Protein AF-A0A950G3I1-F1 (afdb_monomer_lite)

Foldseek 3Di:
DVCCLPQVQPAQAAEDEDDQALVSVVVVLVVVVVSCVVNVNDDQHAYEYECQHPRCLVRLLVNLQDPRYAEYEYPQVSNQVNVVCPRPPQCCALDVCHCCNVVVSVVSLLSNLVSNVVNVHAYEYEEHPDDPDLPSLLVVLLCSCPVSPGQHYDDPDPSSVVSNLVSNADDPVLLVVLVVVVVVCVVVVQQWDDDPNDIDGPVVNVVSVVNNVRNVVSVNDDPPVCCVPPVDD

Structure (mmCIF, N/CA/C/O backbone):
data_AF-A0A950G3I1-F1
#
_entry.id   AF-A0A950G3I1-F1
#
loop_
_atom_site.group_PDB
_atom_site.id
_atom_site.type_symbol
_atom_site.label_atom_id
_atom_site.label_alt_id
_atom_site.label_comp_id
_atom_site.label_asym_id
_atom_site.label_entity_id
_atom_site.label_seq_id
_atom_site.pdbx_PDB_ins_code
_atom_site.Cartn_x
_atom_site.Cartn_y
_atom_site.Cartn_z
_atom_site.occupancy
_atom_site.B_iso_or_equiv
_atom_site.auth_seq_id
_atom_site.auth_comp_id
_atom_site.auth_asym_id
_atom_site.auth_atom_id
_atom_site.pdbx_PDB_model_num
ATOM 1 N N . ASP A 1 1 ? -19.527 3.446 16.378 1.00 94.50 1 ASP A N 1
ATOM 2 C CA . ASP A 1 1 ? -20.889 3.019 16.737 1.00 94.50 1 ASP A CA 1
ATOM 3 C C . ASP A 1 1 ? -21.921 3.311 15.657 1.00 94.50 1 ASP A C 1
ATOM 5 O O . ASP A 1 1 ? -22.312 2.370 14.992 1.00 94.50 1 ASP A O 1
ATOM 9 N N . ALA A 1 2 ? -22.292 4.568 15.381 1.00 96.00 2 ALA A N 1
ATOM 10 C CA . ALA A 1 2 ? -23.336 4.875 14.386 1.00 96.00 2 ALA A CA 1
ATOM 11 C C . ALA A 1 2 ? -23.117 4.252 12.986 1.00 96.00 2 ALA A C 1
ATOM 13 O O . ALA A 1 2 ? -24.075 3.788 12.372 1.00 96.00 2 ALA A O 1
ATOM 14 N N . LEU A 1 3 ? -21.871 4.218 12.492 1.00 95.19 3 LEU A N 1
ATOM 15 C CA . LEU A 1 3 ? -21.529 3.559 11.222 1.00 95.19 3 LEU A CA 1
ATOM 16 C C . LEU A 1 3 ? -21.768 2.044 11.281 1.00 95.19 3 LEU A C 1
ATOM 18 O O . LEU A 1 3 ? -22.442 1.496 10.417 1.00 95.19 3 LEU A O 1
ATOM 22 N N . VAL A 1 4 ? -21.277 1.395 12.339 1.00 95.88 4 VAL A N 1
ATOM 23 C CA . VAL A 1 4 ? -21.427 -0.048 12.571 1.00 95.88 4 VAL A CA 1
ATOM 24 C C . VAL A 1 4 ? -22.905 -0.422 12.701 1.00 95.88 4 VAL A C 1
ATOM 26 O O . VAL A 1 4 ? -23.362 -1.324 12.013 1.00 95.88 4 VAL A O 1
ATOM 29 N N . ALA A 1 5 ? -23.677 0.338 13.481 1.00 95.88 5 ALA A N 1
ATOM 30 C CA . ALA A 1 5 ? -25.109 0.111 13.677 1.00 95.88 5 ALA A CA 1
ATOM 31 C C . ALA A 1 5 ? -25.919 0.145 12.370 1.00 95.88 5 ALA A C 1
ATOM 33 O O . ALA A 1 5 ? -26.899 -0.576 12.220 1.00 95.88 5 ALA A O 1
ATOM 34 N N . ARG A 1 6 ? -25.544 1.024 11.431 1.00 95.44 6 ARG A N 1
ATOM 35 C CA . ARG A 1 6 ? -26.306 1.252 10.193 1.00 95.44 6 ARG A CA 1
ATOM 36 C C . ARG A 1 6 ? -25.827 0.418 9.014 1.00 95.44 6 ARG A C 1
ATOM 38 O O . ARG A 1 6 ? -26.628 0.116 8.135 1.00 95.44 6 ARG A O 1
ATOM 45 N N . ALA A 1 7 ? -24.532 0.129 8.950 1.00 95.12 7 ALA A N 1
ATOM 46 C CA . ALA A 1 7 ? -23.903 -0.412 7.751 1.00 95.12 7 ALA A CA 1
ATOM 47 C C . ALA A 1 7 ? -22.926 -1.558 8.025 1.00 95.12 7 ALA A C 1
ATOM 49 O O . ALA A 1 7 ? -22.375 -2.082 7.063 1.00 95.12 7 ALA A O 1
ATOM 50 N N . GLY A 1 8 ? -22.713 -1.960 9.282 1.00 93.06 8 GLY A N 1
ATOM 51 C CA . GLY A 1 8 ? -21.652 -2.896 9.649 1.00 93.06 8 GLY A CA 1
ATOM 52 C C . GLY A 1 8 ? -21.659 -4.189 8.832 1.00 93.06 8 GLY A C 1
ATOM 53 O O . GLY A 1 8 ? -20.618 -4.536 8.301 1.00 93.06 8 GLY A O 1
ATOM 54 N N . GLU A 1 9 ? -22.827 -4.802 8.595 1.00 93.38 9 GLU A N 1
ATOM 55 C CA . GLU A 1 9 ? -23.000 -6.012 7.754 1.00 93.38 9 GLU A CA 1
ATOM 56 C C . GLU A 1 9 ? -22.531 -5.884 6.295 1.00 93.38 9 GLU A C 1
ATOM 58 O O . GLU A 1 9 ? -22.367 -6.884 5.605 1.00 93.38 9 GLU A O 1
ATOM 63 N N . ARG A 1 10 ? -22.363 -4.661 5.783 1.00 94.25 10 ARG A N 1
ATOM 64 C CA . ARG A 1 10 ? -22.007 -4.396 4.378 1.00 94.25 10 ARG A CA 1
ATOM 65 C C . ARG A 1 10 ? -20.725 -3.584 4.229 1.00 94.25 10 ARG A C 1
ATOM 67 O O . ARG A 1 10 ? -20.360 -3.229 3.109 1.00 94.25 10 ARG A O 1
ATOM 74 N N . MET A 1 11 ? -20.076 -3.210 5.330 1.00 94.88 11 MET A N 1
ATOM 75 C CA . MET A 1 11 ? -18.866 -2.401 5.263 1.00 94.88 11 MET A CA 1
ATOM 76 C C . MET A 1 11 ? -17.691 -3.268 4.823 1.00 94.88 11 MET A C 1
ATOM 78 O O . MET A 1 11 ? -17.343 -4.232 5.489 1.00 94.88 11 MET A O 1
ATOM 82 N N . ALA A 1 12 ? -17.039 -2.875 3.728 1.00 95.62 12 ALA A N 1
ATOM 83 C CA . ALA A 1 12 ? -15.816 -3.537 3.279 1.00 95.62 12 ALA A CA 1
ATOM 84 C C . ALA A 1 12 ? -14.659 -3.342 4.275 1.00 95.62 12 ALA A C 1
ATOM 86 O O . ALA A 1 12 ? -13.864 -4.245 4.484 1.00 95.62 12 ALA A O 1
ATOM 87 N N . TYR A 1 13 ? -14.560 -2.154 4.876 1.00 97.12 13 TYR A N 1
ATOM 88 C CA . TYR A 1 13 ? -13.577 -1.818 5.905 1.00 97.12 13 TYR A CA 1
ATOM 89 C C . TYR A 1 13 ? -13.993 -0.539 6.643 1.00 97.12 13 TYR A C 1
ATOM 91 O O . TYR A 1 13 ? -14.814 0.244 6.153 1.00 97.12 13 TYR A O 1
ATOM 99 N N . LEU A 1 14 ? -13.373 -0.277 7.794 1.00 97.19 14 LEU A N 1
ATOM 100 C CA . LEU A 1 14 ? -13.441 1.002 8.502 1.00 97.19 14 LEU A CA 1
ATOM 101 C C . LEU A 1 14 ? -12.060 1.669 8.539 1.00 97.19 14 LEU A C 1
ATOM 103 O O . LEU A 1 14 ? -11.068 1.051 8.910 1.00 97.19 14 LEU A O 1
ATOM 107 N N . MET A 1 15 ? -11.994 2.948 8.168 1.00 97.38 15 MET A N 1
ATOM 108 C CA . MET A 1 15 ? -10.769 3.746 8.262 1.00 97.38 15 MET A CA 1
ATOM 109 C C . MET A 1 15 ? -10.672 4.413 9.637 1.00 97.38 15 MET A C 1
ATOM 111 O O . MET A 1 15 ? -11.579 5.154 10.019 1.00 97.38 15 MET A O 1
ATOM 115 N N . VAL A 1 16 ? -9.558 4.214 10.341 1.00 97.81 16 VAL A N 1
ATOM 116 C CA . VAL A 1 16 ? -9.205 4.947 11.564 1.00 97.81 16 VAL A CA 1
ATOM 117 C C . VAL A 1 16 ? -8.188 6.042 11.208 1.00 97.81 16 VAL A C 1
ATOM 119 O O . VAL A 1 16 ? -7.026 5.740 10.926 1.00 97.81 16 VAL A O 1
ATOM 122 N N . PRO A 1 17 ? -8.600 7.321 11.156 1.00 97.44 17 PRO A N 1
ATOM 123 C CA . PRO A 1 17 ? -7.686 8.424 10.890 1.00 97.44 17 PRO A CA 1
ATOM 124 C C . PRO A 1 17 ? -6.932 8.845 12.158 1.00 97.44 17 PRO A C 1
ATOM 126 O O . PRO A 1 17 ? -7.406 8.627 13.273 1.00 97.44 17 PRO A O 1
ATOM 129 N N . LYS A 1 18 ? -5.792 9.521 11.980 1.00 97.50 18 LYS A N 1
ATOM 130 C CA . LYS A 1 18 ? -5.029 10.194 13.048 1.00 97.50 18 LYS A CA 1
ATOM 131 C C . LYS A 1 18 ? -4.768 9.372 14.325 1.00 97.50 18 LYS A C 1
ATOM 133 O O . LYS A 1 18 ? -4.835 9.964 15.407 1.00 97.50 18 LYS A O 1
ATOM 138 N N . PRO A 1 19 ? -4.425 8.068 14.274 1.00 97.88 19 PRO A N 1
ATOM 139 C CA . PRO A 1 19 ? -3.887 7.435 15.474 1.00 97.88 19 PRO A CA 1
ATOM 140 C C . PRO A 1 19 ? -2.631 8.204 15.905 1.00 97.88 19 PRO A C 1
ATOM 142 O O . PRO A 1 19 ? -1.783 8.538 15.072 1.00 97.88 19 PRO A O 1
ATOM 145 N N . ARG A 1 20 ? -2.498 8.536 17.191 1.00 98.06 20 ARG A N 1
ATOM 146 C CA . ARG A 1 20 ? -1.270 9.159 17.710 1.00 98.06 20 ARG A CA 1
ATOM 147 C C . ARG A 1 20 ? -0.161 8.143 17.921 1.00 98.06 20 ARG A C 1
ATOM 149 O O . ARG A 1 20 ? 0.998 8.525 17.847 1.00 98.06 20 ARG A O 1
ATOM 156 N N . ASP A 1 21 ? -0.513 6.895 18.197 1.00 98.56 21 ASP A N 1
ATOM 157 C CA . ASP A 1 21 ? 0.386 5.783 18.499 1.00 98.56 21 ASP A CA 1
ATOM 158 C C . ASP A 1 21 ? -0.356 4.442 18.341 1.00 98.56 21 ASP A C 1
ATOM 160 O O . ASP A 1 21 ? -1.564 4.404 18.074 1.00 98.56 21 ASP A O 1
ATOM 164 N N . ALA A 1 22 ? 0.365 3.331 18.514 1.00 98.56 22 ALA A N 1
ATOM 165 C CA . ALA A 1 22 ? -0.229 1.994 18.460 1.00 98.56 22 ALA A CA 1
ATOM 166 C C . ALA A 1 22 ? -1.280 1.754 19.560 1.00 98.56 22 ALA A C 1
ATOM 168 O O . ALA A 1 22 ? -2.260 1.044 19.340 1.00 98.56 22 ALA A O 1
ATOM 169 N N . ALA A 1 23 ? -1.117 2.357 20.742 1.00 98.50 23 ALA A N 1
ATOM 170 C CA . ALA A 1 23 ? -2.050 2.168 21.851 1.00 98.50 23 ALA A CA 1
ATOM 171 C C . ALA A 1 23 ? -3.417 2.810 21.564 1.00 98.50 23 ALA A C 1
ATOM 173 O O . ALA A 1 23 ? -4.453 2.264 21.940 1.00 98.50 23 ALA A O 1
ATOM 174 N N . GLU A 1 24 ? -3.443 3.964 20.900 1.00 98.44 24 GLU A N 1
ATOM 175 C CA . GLU A 1 24 ? -4.678 4.597 20.447 1.00 98.44 24 GLU A CA 1
ATOM 176 C C . GLU A 1 24 ? -5.375 3.806 19.348 1.00 98.44 24 GLU A C 1
ATOM 178 O O . GLU A 1 24 ? -6.598 3.668 19.400 1.00 98.44 24 GLU A O 1
ATOM 183 N N . LEU A 1 25 ? -4.614 3.235 18.413 1.00 98.38 25 LEU A N 1
ATOM 184 C CA . LEU A 1 25 ? -5.177 2.340 17.408 1.00 98.38 25 LEU A CA 1
ATOM 185 C C . LEU A 1 25 ? -5.833 1.112 18.055 1.00 98.38 25 LEU A C 1
ATOM 187 O O . LEU A 1 25 ? -6.963 0.782 17.707 1.00 98.38 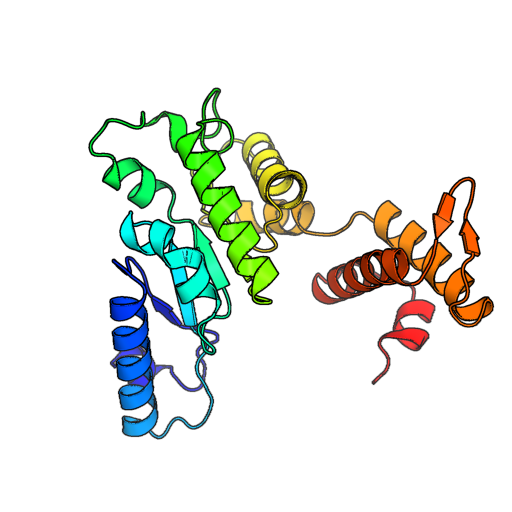25 LEU A O 1
ATOM 191 N N . ASN A 1 26 ? -5.179 0.490 19.041 1.00 98.31 26 ASN A N 1
ATOM 192 C CA . ASN A 1 26 ? -5.744 -0.651 19.768 1.00 98.31 26 ASN A CA 1
ATOM 193 C C . ASN A 1 26 ? -7.057 -0.278 20.466 1.00 98.31 26 ASN A C 1
ATOM 195 O O . ASN A 1 26 ? -8.056 -0.965 20.290 1.00 98.31 26 ASN A O 1
ATOM 199 N N . ARG A 1 27 ? -7.103 0.871 21.157 1.00 98.31 27 ARG A N 1
ATOM 200 C CA . ARG A 1 27 ? -8.351 1.361 21.773 1.00 98.31 27 ARG A CA 1
ATOM 201 C C . ARG A 1 27 ? -9.463 1.584 20.744 1.00 98.31 27 ARG A C 1
ATOM 203 O O . ARG A 1 27 ? -10.630 1.338 21.046 1.00 98.31 27 ARG A O 1
ATOM 210 N N . ALA A 1 28 ? -9.128 2.060 19.544 1.00 97.88 28 ALA A N 1
ATOM 211 C CA . ALA A 1 28 ? -10.100 2.204 18.464 1.00 97.88 28 ALA A CA 1
ATOM 212 C C . ALA A 1 28 ? -10.609 0.836 17.977 1.00 97.88 28 ALA A C 1
ATOM 214 O O . ALA A 1 28 ? -11.817 0.674 17.802 1.00 97.88 28 ALA A O 1
ATOM 215 N N . CYS A 1 29 ? -9.726 -0.155 17.820 1.00 97.38 29 CYS A N 1
ATOM 216 C CA . CYS A 1 29 ? -10.090 -1.534 17.484 1.00 97.38 29 CYS A CA 1
ATOM 217 C C . CYS A 1 29 ? -10.998 -2.173 18.546 1.00 97.38 29 CYS A C 1
ATOM 219 O O . CYS A 1 29 ? -12.050 -2.703 18.187 1.00 97.38 29 CYS A O 1
ATOM 221 N N . ASP A 1 30 ? -10.665 -2.034 19.831 1.00 97.25 30 ASP A N 1
ATOM 222 C CA . ASP A 1 30 ? -11.477 -2.538 20.948 1.00 97.25 30 ASP A CA 1
ATOM 223 C C . ASP A 1 30 ? -12.878 -1.906 20.951 1.00 97.25 30 ASP A C 1
ATOM 225 O O . ASP A 1 30 ? -13.895 -2.566 21.180 1.00 97.25 30 ASP A O 1
ATOM 229 N N . PHE A 1 31 ? -12.958 -0.608 20.648 1.00 97.38 31 PHE A N 1
ATOM 230 C CA . PHE A 1 31 ? -14.237 0.083 20.524 1.00 97.38 31 PHE A CA 1
ATOM 231 C C . PHE A 1 31 ? -15.061 -0.421 19.331 1.00 97.38 31 PHE A C 1
ATOM 233 O O . PHE A 1 31 ? -16.287 -0.534 19.435 1.00 97.38 31 PHE A O 1
ATOM 240 N N . ILE A 1 32 ? -14.411 -0.723 18.202 1.00 97.00 32 ILE A N 1
ATOM 241 C CA . ILE A 1 32 ? -15.064 -1.335 17.038 1.00 97.00 32 ILE A CA 1
ATOM 242 C C . ILE A 1 32 ? -15.618 -2.709 17.425 1.00 97.00 32 ILE A C 1
ATOM 244 O O . ILE A 1 32 ? -16.779 -2.971 17.130 1.00 97.00 32 ILE A O 1
ATOM 248 N N . ASP A 1 33 ? -14.864 -3.529 18.160 1.00 96.00 33 ASP A N 1
ATOM 249 C CA . ASP A 1 33 ? -15.335 -4.832 18.654 1.00 96.00 33 ASP A CA 1
ATOM 250 C C . ASP A 1 33 ? -16.547 -4.741 19.558 1.00 96.00 33 ASP A C 1
ATOM 252 O O . ASP A 1 33 ? -17.562 -5.399 19.322 1.00 96.00 33 ASP A O 1
ATOM 256 N N . ALA A 1 34 ? -16.479 -3.865 20.555 1.00 96.94 34 ALA A N 1
ATOM 257 C CA . ALA A 1 34 ? -17.608 -3.628 21.437 1.00 96.94 34 ALA A CA 1
ATOM 258 C C . ALA A 1 34 ? -18.842 -3.141 20.658 1.00 96.94 34 ALA A C 1
ATOM 260 O O . ALA A 1 34 ? -19.974 -3.433 21.043 1.00 96.94 34 ALA A O 1
ATOM 261 N N . SER A 1 35 ? -18.643 -2.390 19.570 1.00 97.44 35 SER A N 1
ATOM 262 C CA . SER A 1 35 ? -19.723 -1.928 18.698 1.00 97.44 35 SER A CA 1
ATOM 263 C C . SER A 1 35 ? -20.309 -3.057 17.845 1.00 97.44 35 SER A C 1
ATOM 265 O O . SER A 1 35 ? -21.529 -3.182 17.799 1.00 97.44 35 SER A O 1
ATOM 267 N N . LEU A 1 36 ? -19.478 -3.904 17.227 1.00 97.00 36 LEU A N 1
ATOM 268 C CA . LEU A 1 36 ? -19.934 -5.062 16.446 1.00 97.00 36 LEU A CA 1
ATOM 269 C C . LEU A 1 36 ? -20.760 -6.014 17.319 1.00 97.00 36 LEU A C 1
ATOM 271 O O . LEU A 1 36 ? -21.891 -6.341 16.965 1.00 97.00 36 LEU A O 1
ATOM 275 N N . ALA A 1 37 ? -20.250 -6.349 18.510 1.00 96.75 37 ALA A N 1
ATOM 276 C CA . ALA A 1 37 ? -20.943 -7.204 19.470 1.00 96.75 37 ALA A CA 1
ATOM 277 C C . ALA A 1 37 ? -22.288 -6.609 19.920 1.00 96.75 37 ALA A C 1
ATOM 279 O O . ALA A 1 37 ? -23.294 -7.315 19.970 1.00 96.75 37 ALA A O 1
ATOM 280 N N . ARG A 1 38 ? -22.333 -5.297 20.199 1.00 97.62 38 ARG A N 1
ATOM 281 C CA . ARG A 1 38 ? -23.566 -4.589 20.591 1.00 97.62 38 ARG A CA 1
ATOM 282 C C . ARG A 1 38 ? -24.655 -4.665 19.523 1.00 97.62 38 ARG A C 1
ATOM 284 O O . ARG A 1 38 ? -25.828 -4.738 19.874 1.00 97.62 38 ARG A O 1
ATOM 291 N N . HIS A 1 39 ? -24.270 -4.631 18.249 1.00 97.06 39 HIS A N 1
ATOM 292 C CA . HIS A 1 39 ? -25.197 -4.652 17.113 1.00 97.06 39 HIS A CA 1
ATOM 293 C C . HIS A 1 39 ? -25.362 -6.049 16.495 1.00 97.06 39 HIS A C 1
ATOM 295 O O . HIS A 1 39 ? -25.994 -6.177 15.453 1.00 97.06 39 HIS A O 1
ATOM 301 N N . GLY A 1 40 ? -24.832 -7.095 17.140 1.00 96.31 40 GLY A N 1
ATOM 302 C CA . GLY A 1 40 ? -25.007 -8.491 16.729 1.00 96.31 40 GLY A CA 1
ATOM 303 C C . GLY A 1 40 ? -24.236 -8.910 15.474 1.00 96.31 40 GLY A C 1
ATOM 304 O O . GLY A 1 40 ? -24.490 -9.998 14.961 1.00 96.31 40 GLY A O 1
ATOM 305 N N . ILE A 1 41 ? -23.290 -8.095 15.002 1.00 95.50 41 ILE A N 1
ATOM 306 C CA . ILE A 1 41 ? -22.533 -8.343 13.770 1.00 95.50 41 ILE A CA 1
ATOM 307 C C . ILE A 1 41 ? -21.424 -9.360 14.051 1.00 95.50 41 ILE A C 1
ATOM 309 O O . ILE A 1 41 ? -20.573 -9.133 14.910 1.00 95.50 41 ILE A O 1
ATOM 313 N N . GLN A 1 42 ? -21.446 -10.481 13.327 1.00 89.62 42 GLN A N 1
ATOM 314 C CA . GLN A 1 42 ? -20.584 -11.641 13.605 1.00 89.62 42 GLN A CA 1
ATOM 315 C C . GLN A 1 42 ? -19.293 -11.681 12.778 1.00 89.62 42 GLN A C 1
ATOM 317 O O . GLN A 1 42 ? -18.334 -12.341 13.176 1.00 89.62 42 GLN A O 1
ATOM 322 N N . HIS A 1 43 ? -19.253 -11.019 11.620 1.00 89.06 43 HIS A N 1
ATOM 323 C CA . HIS A 1 43 ? -18.050 -11.003 10.793 1.00 89.06 43 HIS A CA 1
ATOM 324 C C . HIS A 1 43 ? -17.030 -9.995 11.346 1.00 89.06 43 HIS A C 1
ATOM 326 O O . HIS A 1 43 ? -17.387 -8.955 11.907 1.00 89.06 43 HIS A O 1
ATOM 332 N N . ALA A 1 44 ? -15.741 -10.295 11.182 1.00 88.56 44 ALA A N 1
ATOM 333 C CA . ALA A 1 44 ? -14.688 -9.351 11.526 1.00 88.56 44 ALA A CA 1
ATOM 334 C C . ALA A 1 44 ? -14.699 -8.201 10.512 1.00 88.56 44 ALA A C 1
ATOM 336 O O . ALA A 1 44 ? -14.510 -8.441 9.324 1.00 88.56 44 ALA A O 1
ATOM 337 N N . LEU A 1 45 ? -14.915 -6.966 10.973 1.00 95.06 45 LEU A N 1
ATOM 338 C CA . LEU A 1 45 ? -14.844 -5.778 10.123 1.00 95.06 45 LEU A CA 1
ATOM 339 C C . LEU A 1 45 ? -13.375 -5.366 9.929 1.00 95.06 45 LEU A C 1
ATOM 341 O O . LEU A 1 45 ? -12.736 -4.975 10.919 1.00 95.06 45 LEU A O 1
ATOM 345 N N . PRO A 1 46 ? -12.835 -5.399 8.696 1.00 96.38 46 PRO A N 1
ATOM 346 C CA . PRO A 1 46 ? -11.475 -4.954 8.435 1.00 96.38 46 PRO A CA 1
ATOM 347 C C . PRO A 1 46 ? -11.222 -3.511 8.847 1.00 96.38 46 PRO A C 1
ATOM 349 O O . PRO A 1 46 ? -12.092 -2.644 8.707 1.00 96.38 46 PRO A O 1
ATOM 352 N N . VAL A 1 47 ? -10.003 -3.229 9.311 1.00 98.00 47 VAL A N 1
ATOM 353 C CA . VAL A 1 47 ? -9.586 -1.862 9.636 1.00 98.00 47 VAL A CA 1
ATOM 354 C C . VAL A 1 47 ? -8.429 -1.437 8.750 1.00 98.00 47 VAL A C 1
ATOM 356 O O . VAL A 1 47 ? -7.413 -2.117 8.612 1.00 98.00 47 VAL A O 1
ATOM 359 N N . HIS A 1 48 ? -8.579 -0.256 8.170 1.00 98.50 48 HIS A N 1
ATOM 360 C CA . HIS A 1 48 ? -7.495 0.491 7.557 1.00 98.50 48 HIS A CA 1
ATOM 361 C C . HIS A 1 48 ? -7.118 1.643 8.484 1.00 98.50 48 HIS A C 1
ATOM 363 O O . HIS A 1 48 ? -7.963 2.158 9.217 1.00 98.50 48 HIS A O 1
ATOM 369 N N . THR A 1 49 ? -5.866 2.084 8.444 1.00 98.56 49 THR A N 1
ATOM 370 C CA . THR A 1 49 ? -5.436 3.225 9.257 1.00 98.56 49 THR A CA 1
ATOM 371 C C . THR A 1 49 ? -4.548 4.176 8.478 1.00 98.56 49 THR A C 1
ATOM 373 O O . THR A 1 49 ? -3.806 3.763 7.584 1.00 98.56 49 THR A O 1
ATOM 376 N N . LEU A 1 50 ? -4.609 5.457 8.837 1.00 98.12 50 LEU A N 1
ATOM 377 C CA . LEU A 1 50 ? -3.681 6.465 8.336 1.00 98.12 50 LEU A CA 1
ATOM 378 C C . LEU A 1 50 ? -2.434 6.531 9.219 1.00 98.12 50 LEU A C 1
ATOM 380 O O . LEU A 1 50 ? -2.525 6.632 10.441 1.00 98.12 50 LEU A O 1
ATOM 384 N N . ILE A 1 51 ? -1.263 6.520 8.592 1.00 98.69 51 ILE A N 1
ATOM 385 C CA . ILE A 1 51 ? 0.012 6.866 9.213 1.00 98.69 51 ILE A CA 1
ATOM 386 C C . ILE A 1 51 ? 0.310 8.310 8.821 1.00 98.69 51 ILE A C 1
ATOM 388 O O . ILE A 1 51 ? 0.771 8.600 7.717 1.00 98.69 51 ILE A O 1
ATOM 392 N N . GLU A 1 52 ? -0.050 9.227 9.714 1.00 98.25 52 GLU A N 1
ATOM 393 C CA . GLU A 1 52 ? -0.024 10.671 9.441 1.00 98.25 52 GLU A CA 1
ATOM 394 C C . GLU A 1 52 ? 0.360 11.528 10.653 1.00 98.25 52 GLU A C 1
ATOM 396 O O . GLU A 1 52 ? 0.391 12.754 10.583 1.00 98.25 52 GLU A O 1
ATOM 401 N N . THR A 1 53 ? 0.692 10.879 11.770 1.00 98.69 53 THR A N 1
ATOM 402 C CA . THR A 1 53 ? 1.199 11.515 12.987 1.00 98.69 53 THR A CA 1
ATOM 403 C C . THR A 1 53 ? 2.608 11.007 13.291 1.00 98.69 53 THR A C 1
ATOM 405 O O . THR A 1 53 ? 3.001 9.919 12.864 1.00 98.69 53 THR A O 1
ATOM 408 N N . HIS A 1 54 ? 3.377 11.780 14.063 1.00 98.56 54 HIS A N 1
ATOM 409 C CA . HIS A 1 54 ? 4.741 11.397 14.449 1.00 98.56 54 HIS A CA 1
ATOM 410 C C . HIS A 1 54 ? 4.792 10.074 15.216 1.00 98.56 54 HIS A C 1
ATOM 412 O O . HIS A 1 54 ? 5.669 9.253 14.962 1.00 98.56 54 HIS A O 1
ATOM 418 N N . GLY A 1 55 ? 3.863 9.859 16.151 1.00 98.75 55 GLY A N 1
ATOM 419 C CA . GLY A 1 55 ? 3.853 8.636 16.949 1.00 98.75 55 GLY A CA 1
ATOM 420 C C . GLY A 1 55 ? 3.323 7.426 16.177 1.00 98.75 55 GLY A C 1
ATOM 421 O O . GLY A 1 55 ? 3.873 6.344 16.342 1.00 98.75 55 GLY A O 1
ATOM 422 N N . ALA A 1 56 ? 2.374 7.601 15.248 1.00 98.69 56 ALA A N 1
ATOM 423 C CA . ALA A 1 56 ? 1.984 6.520 14.343 1.00 98.69 56 ALA A CA 1
ATOM 424 C C . ALA A 1 56 ? 3.133 6.096 13.423 1.00 98.69 56 ALA A C 1
ATOM 426 O O . ALA A 1 56 ? 3.320 4.906 13.202 1.00 98.69 56 ALA A O 1
ATOM 427 N N . LEU A 1 57 ? 3.928 7.046 12.912 1.00 98.81 57 LEU A N 1
ATOM 428 C CA . LEU A 1 57 ? 5.104 6.700 12.111 1.00 98.81 57 LEU A CA 1
ATOM 429 C C . LEU A 1 57 ? 6.181 6.005 12.956 1.00 98.81 57 LEU A C 1
ATOM 431 O O . LEU A 1 57 ? 6.779 5.036 12.500 1.00 98.81 57 LEU A O 1
ATOM 435 N N . ARG A 1 58 ? 6.417 6.468 14.191 1.00 98.75 58 ARG A N 1
ATOM 436 C CA . ARG A 1 58 ? 7.332 5.805 15.137 1.00 98.75 58 ARG A CA 1
ATOM 437 C C . ARG A 1 58 ? 6.909 4.356 15.404 1.00 98.75 58 ARG A C 1
ATOM 439 O O . ARG A 1 58 ? 7.759 3.473 15.398 1.00 98.75 58 ARG A O 1
ATOM 446 N N . ASP A 1 59 ? 5.614 4.121 15.600 1.00 98.81 59 ASP A N 1
ATOM 447 C CA . ASP A 1 59 ? 5.068 2.814 15.978 1.00 98.81 59 ASP A CA 1
ATOM 448 C C . ASP A 1 59 ? 4.563 2.007 14.767 1.00 98.81 59 ASP A C 1
ATOM 450 O O . ASP A 1 59 ? 3.821 1.037 14.932 1.00 98.81 59 ASP A O 1
ATOM 454 N N . VAL A 1 60 ? 4.943 2.384 13.538 1.00 98.81 60 VAL A N 1
ATOM 455 C CA . VAL A 1 60 ? 4.344 1.844 12.305 1.00 98.81 60 VAL A CA 1
ATOM 456 C C . VAL A 1 60 ? 4.467 0.323 12.193 1.00 98.81 60 VAL A C 1
ATOM 458 O O . VAL A 1 60 ? 3.535 -0.323 11.729 1.00 98.81 60 VAL A O 1
ATOM 461 N N . GLN A 1 61 ? 5.560 -0.265 12.689 1.00 98.75 61 GLN A N 1
ATOM 462 C CA . GLN A 1 61 ? 5.746 -1.721 12.733 1.00 98.75 61 GLN A CA 1
ATOM 463 C C . GLN A 1 61 ? 4.750 -2.395 13.686 1.00 98.75 61 GLN A C 1
ATOM 465 O O . GLN A 1 61 ? 4.111 -3.382 13.337 1.00 98.75 61 GLN A O 1
ATOM 470 N N . GLN A 1 62 ? 4.546 -1.829 14.878 1.00 98.69 62 GLN A N 1
ATOM 471 C CA . GLN A 1 62 ? 3.574 -2.352 15.841 1.00 98.69 62 GLN A CA 1
ATOM 472 C C . GLN A 1 62 ? 2.138 -2.212 15.321 1.00 98.69 62 GLN A C 1
ATOM 474 O O . GLN A 1 62 ? 1.326 -3.119 15.490 1.00 98.69 62 GLN A O 1
ATOM 479 N N . ILE A 1 63 ? 1.835 -1.090 14.664 1.00 98.75 63 ILE A N 1
ATOM 480 C CA . ILE A 1 63 ? 0.549 -0.858 14.000 1.00 98.75 63 ILE A CA 1
ATOM 481 C C . ILE A 1 63 ? 0.334 -1.879 12.872 1.00 98.75 63 ILE A C 1
ATOM 483 O O . ILE A 1 63 ? -0.733 -2.487 12.794 1.00 98.75 63 ILE A O 1
ATOM 487 N N . ALA A 1 64 ? 1.346 -2.108 12.032 1.00 98.69 64 ALA A N 1
ATOM 488 C CA . ALA A 1 64 ? 1.304 -3.089 10.951 1.00 98.69 64 ALA A CA 1
ATOM 489 C C . ALA A 1 64 ? 1.111 -4.524 11.466 1.00 98.69 64 ALA A C 1
ATOM 491 O O . ALA A 1 64 ? 0.407 -5.308 10.836 1.00 98.69 64 ALA A O 1
ATOM 492 N N . ALA A 1 65 ? 1.682 -4.861 12.623 1.00 98.50 65 ALA A N 1
ATOM 493 C CA . ALA A 1 65 ? 1.545 -6.175 13.246 1.00 98.50 65 ALA A CA 1
ATOM 494 C C . ALA A 1 65 ? 0.138 -6.462 13.798 1.00 98.50 65 ALA A C 1
ATOM 496 O O . ALA A 1 65 ? -0.176 -7.615 14.100 1.00 98.50 65 ALA A O 1
ATOM 497 N N . HIS A 1 66 ? -0.719 -5.446 13.948 1.00 98.00 66 HIS A N 1
ATOM 498 C CA . HIS A 1 66 ? -2.043 -5.633 14.526 1.00 98.00 66 HIS A CA 1
ATOM 499 C C . HIS A 1 66 ? -2.912 -6.560 13.642 1.00 98.00 66 HIS A C 1
ATOM 501 O O . HIS A 1 66 ? -3.072 -6.292 12.444 1.00 98.00 66 HIS A O 1
ATOM 507 N N . PRO A 1 67 ? -3.537 -7.622 14.196 1.00 94.94 67 PRO A N 1
ATOM 508 C CA . PRO A 1 67 ? -4.243 -8.634 13.402 1.00 94.94 67 PRO A CA 1
ATOM 509 C C . PRO A 1 67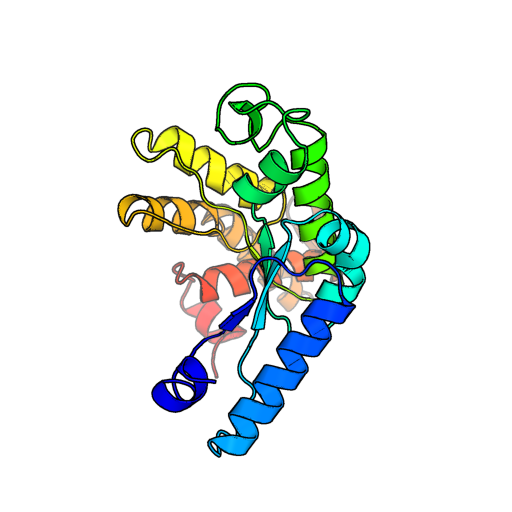 ? -5.358 -8.077 12.510 1.00 94.94 67 PRO A C 1
ATOM 511 O O . PRO A 1 67 ? -5.503 -8.511 11.374 1.00 94.94 67 PRO A O 1
ATOM 514 N N . ARG A 1 68 ? -6.103 -7.075 12.998 1.00 94.56 68 ARG A N 1
ATOM 515 C CA . ARG A 1 68 ? -7.226 -6.451 12.272 1.00 94.56 68 ARG A CA 1
ATOM 516 C C . ARG A 1 68 ? -6.823 -5.503 11.144 1.00 94.56 68 ARG A C 1
ATOM 518 O O . ARG A 1 68 ? -7.661 -5.145 10.320 1.00 94.56 68 ARG A O 1
ATOM 525 N N . ILE A 1 69 ? -5.581 -5.021 11.149 1.00 98.00 69 ILE A N 1
ATOM 526 C CA . ILE A 1 69 ? -5.156 -4.045 10.151 1.00 98.00 69 ILE A CA 1
ATOM 527 C C . ILE A 1 69 ? -4.935 -4.769 8.833 1.00 98.00 69 ILE A C 1
ATOM 529 O O . ILE A 1 69 ? -4.172 -5.728 8.789 1.00 98.00 69 ILE A O 1
ATOM 533 N N . GLU A 1 70 ? -5.582 -4.305 7.770 1.00 97.94 70 GLU A N 1
ATOM 534 C CA . GLU A 1 70 ? -5.385 -4.826 6.410 1.00 97.94 70 GLU A CA 1
ATOM 535 C C . GLU A 1 70 ? -4.590 -3.864 5.530 1.00 97.94 70 GLU A C 1
ATOM 537 O O . GLU A 1 70 ? -3.884 -4.293 4.616 1.00 97.94 70 GLU A O 1
ATOM 542 N N . SER A 1 71 ? -4.655 -2.558 5.815 1.00 98.50 71 SER A N 1
ATOM 543 C CA . SER A 1 71 ? -3.969 -1.540 5.024 1.00 98.50 71 SER A CA 1
ATOM 544 C C . SER A 1 71 ? -3.476 -0.358 5.854 1.00 98.50 71 SER A C 1
ATOM 546 O O . SER A 1 71 ? -4.167 0.139 6.748 1.00 98.50 71 SER A O 1
ATOM 548 N N . LEU A 1 72 ? -2.284 0.122 5.492 1.00 98.75 72 LEU A N 1
ATOM 549 C CA . LEU A 1 72 ? -1.663 1.333 6.020 1.00 98.75 72 LEU A CA 1
ATOM 550 C C . LEU A 1 72 ? -1.662 2.397 4.927 1.00 98.75 72 LEU A C 1
ATOM 552 O O . LEU A 1 72 ? -1.015 2.228 3.894 1.00 98.75 72 LEU A O 1
ATOM 556 N N . SER A 1 73 ? -2.384 3.491 5.146 1.00 98.50 73 SER A N 1
ATOM 557 C CA . SER A 1 73 ? -2.433 4.621 4.219 1.00 98.50 73 SER A CA 1
ATOM 558 C C . SER A 1 73 ? -1.510 5.743 4.683 1.00 98.50 73 SER A C 1
ATOM 560 O O . SER A 1 73 ? -1.503 6.081 5.861 1.00 98.50 73 SER A O 1
ATOM 562 N N . PHE A 1 74 ? -0.748 6.364 3.785 1.00 98.56 74 PHE A N 1
ATOM 563 C CA . PHE A 1 74 ? 0.019 7.561 4.149 1.00 98.56 74 PHE A CA 1
ATOM 564 C C . PHE A 1 74 ? -0.873 8.811 4.108 1.00 98.56 74 PHE A C 1
ATOM 566 O O . PHE A 1 74 ? -1.497 9.090 3.086 1.00 98.56 74 PHE A O 1
ATOM 573 N N . GLY A 1 75 ? -0.929 9.590 5.192 1.00 97.56 75 GLY A N 1
ATOM 574 C CA . GLY A 1 75 ? -1.628 10.883 5.213 1.00 97.56 75 GLY A CA 1
ATOM 575 C C . GLY A 1 75 ? -0.662 12.041 4.987 1.00 97.56 75 GLY A C 1
ATOM 576 O O . GLY A 1 75 ? -0.228 12.693 5.932 1.00 97.56 75 GLY A O 1
ATOM 577 N N . LEU A 1 76 ? -0.310 12.300 3.724 1.00 97.31 76 LEU A N 1
ATOM 578 C CA . LEU A 1 76 ? 0.727 13.271 3.341 1.00 97.31 76 LEU A CA 1
ATOM 579 C C . LEU A 1 76 ? 0.489 14.683 3.900 1.00 97.31 76 LEU A C 1
ATOM 581 O O . LEU A 1 76 ? 1.401 15.286 4.462 1.00 97.31 76 LEU A O 1
ATOM 585 N N . MET A 1 77 ? -0.723 15.222 3.739 1.00 95.94 77 MET A N 1
ATOM 586 C CA . MET A 1 77 ? -1.032 16.602 4.140 1.00 95.94 77 MET A CA 1
ATOM 587 C C . MET A 1 77 ? -0.938 16.786 5.657 1.00 95.94 77 MET A C 1
ATOM 589 O O . MET A 1 77 ? -0.342 17.759 6.124 1.00 95.94 77 MET A O 1
ATOM 593 N N . ASP A 1 78 ? -1.484 15.837 6.417 1.00 97.62 78 ASP A N 1
ATOM 594 C CA . ASP A 1 78 ? -1.419 15.827 7.877 1.00 97.62 78 ASP A CA 1
ATOM 595 C C . ASP A 1 78 ? 0.017 15.611 8.368 1.00 97.62 78 ASP A C 1
ATOM 597 O O . ASP A 1 78 ? 0.481 16.357 9.230 1.00 97.62 78 ASP A O 1
ATOM 601 N N . PHE A 1 79 ? 0.769 14.694 7.749 1.00 98.12 79 PHE A N 1
ATOM 602 C CA . PHE A 1 79 ? 2.174 14.458 8.076 1.00 98.12 79 PHE A CA 1
ATOM 603 C C . PHE A 1 79 ? 3.025 15.718 7.884 1.00 98.12 79 PHE A C 1
ATOM 605 O O . PHE A 1 79 ? 3.745 16.125 8.796 1.00 98.12 79 PHE A O 1
ATOM 612 N N . VAL A 1 80 ? 2.927 16.382 6.728 1.00 97.62 80 VAL A N 1
ATOM 613 C CA . VAL A 1 80 ? 3.661 17.632 6.471 1.00 97.62 80 VAL A CA 1
ATOM 614 C C . VAL A 1 80 ? 3.222 18.724 7.455 1.00 97.62 80 VAL A C 1
ATOM 616 O O . VAL A 1 80 ? 4.067 19.398 8.046 1.00 97.62 80 VAL A O 1
ATOM 619 N N . SER A 1 81 ? 1.918 18.858 7.712 1.00 97.56 81 SER A N 1
ATOM 620 C CA . SER A 1 81 ? 1.383 19.849 8.659 1.00 97.56 81 SER A CA 1
ATOM 621 C C . SER A 1 81 ? 1.844 19.602 10.101 1.00 97.56 81 SER A C 1
ATOM 623 O O . SER A 1 81 ? 2.133 20.552 10.833 1.00 97.56 81 SER A O 1
ATOM 625 N N . ALA A 1 82 ? 2.016 18.340 10.502 1.00 97.50 82 ALA A N 1
ATOM 626 C CA . ALA A 1 82 ? 2.516 17.957 11.822 1.00 97.50 82 ALA A CA 1
ATOM 627 C C . ALA A 1 82 ? 3.960 18.427 12.089 1.00 97.50 82 ALA A C 1
ATOM 629 O O . ALA A 1 82 ? 4.387 18.465 13.246 1.00 97.50 82 ALA A O 1
ATOM 630 N N . HIS A 1 83 ? 4.705 18.828 11.052 1.00 97.69 83 HIS A N 1
ATOM 631 C CA . HIS A 1 83 ? 6.043 19.419 11.172 1.00 97.69 83 HIS A CA 1
ATOM 632 C C . HIS A 1 83 ? 6.023 20.940 11.394 1.00 97.69 83 HIS A C 1
ATOM 634 O O . HIS A 1 83 ? 7.083 21.560 11.432 1.00 97.69 83 HIS A O 1
ATOM 640 N N . ARG A 1 84 ? 4.840 21.554 11.563 1.00 96.69 84 ARG A N 1
ATOM 641 C CA . ARG A 1 84 ? 4.670 22.964 11.972 1.00 96.69 84 ARG A CA 1
ATOM 642 C C . ARG A 1 84 ? 5.447 23.958 11.094 1.00 96.69 84 ARG A C 1
ATOM 644 O O . ARG A 1 84 ? 6.028 24.915 11.594 1.00 96.69 84 ARG A O 1
ATOM 651 N N . GLY A 1 85 ? 5.466 23.711 9.784 1.00 96.19 85 GLY A N 1
ATOM 652 C CA . GLY A 1 85 ? 6.135 24.565 8.797 1.00 96.19 85 GLY A CA 1
ATOM 653 C C . GLY A 1 85 ? 7.611 24.244 8.538 1.00 96.19 85 GLY A C 1
ATOM 654 O O . GLY A 1 85 ? 8.197 24.859 7.655 1.00 96.19 85 GLY A O 1
ATOM 655 N N . ALA A 1 86 ? 8.207 23.274 9.242 1.00 97.69 86 ALA A N 1
ATOM 656 C CA . ALA A 1 86 ? 9.587 22.852 8.981 1.00 97.69 86 ALA A CA 1
ATOM 657 C C . ALA A 1 86 ? 9.736 22.055 7.672 1.00 97.69 86 ALA A C 1
ATOM 659 O O . ALA A 1 86 ? 10.789 22.100 7.043 1.00 97.69 86 ALA A O 1
ATOM 660 N N . ILE A 1 87 ? 8.683 21.345 7.248 1.00 97.69 87 ILE A N 1
ATOM 661 C CA . ILE A 1 87 ? 8.598 20.767 5.903 1.00 97.69 87 ILE A CA 1
ATOM 662 C C . ILE A 1 87 ? 7.845 21.762 5.007 1.00 97.69 87 ILE A C 1
ATOM 664 O O . ILE A 1 87 ? 6.727 22.158 5.357 1.00 97.69 87 ILE A O 1
ATOM 668 N N . PRO A 1 88 ? 8.416 22.175 3.861 1.00 96.25 88 PRO A N 1
ATOM 669 C CA . PRO A 1 88 ? 7.784 23.144 2.979 1.00 96.25 88 PRO A CA 1
ATOM 670 C C . PRO A 1 88 ? 6.522 22.573 2.328 1.00 96.25 88 PRO A C 1
ATOM 672 O O . PRO A 1 88 ? 6.429 21.383 2.027 1.00 96.25 88 PRO A O 1
ATOM 675 N N . ARG A 1 89 ? 5.567 23.456 2.009 1.00 94.81 89 ARG A N 1
ATOM 676 C CA . ARG A 1 89 ? 4.332 23.098 1.288 1.00 94.81 89 ARG A CA 1
ATOM 677 C C . ARG A 1 89 ? 4.600 22.370 -0.036 1.00 94.81 89 ARG A C 1
ATOM 679 O O . ARG A 1 89 ? 3.784 21.546 -0.438 1.00 94.81 89 ARG A O 1
ATOM 686 N N . SER A 1 90 ? 5.718 22.654 -0.709 1.00 94.25 90 SER A N 1
ATOM 687 C CA . SER A 1 90 ? 6.098 21.985 -1.962 1.00 94.25 90 SER A CA 1
ATOM 688 C C . SER A 1 90 ? 6.200 20.465 -1.815 1.00 94.25 90 SER A C 1
ATOM 690 O O . SER A 1 90 ? 5.862 19.757 -2.758 1.00 94.25 90 SER A O 1
ATOM 692 N N . ALA A 1 91 ? 6.535 19.960 -0.622 1.00 95.75 91 ALA A N 1
ATOM 693 C CA . ALA A 1 91 ? 6.594 18.530 -0.326 1.00 95.75 91 ALA A CA 1
ATOM 694 C C . ALA A 1 91 ? 5.223 17.827 -0.394 1.00 95.75 91 ALA A C 1
ATOM 696 O O . ALA A 1 91 ? 5.169 16.602 -0.390 1.00 95.75 91 ALA A O 1
ATOM 697 N N . MET A 1 92 ? 4.113 18.573 -0.462 1.00 94.25 92 MET A N 1
ATOM 698 C CA . MET A 1 92 ? 2.770 18.022 -0.689 1.00 94.25 92 MET A CA 1
ATOM 699 C C . MET A 1 92 ? 2.426 17.853 -2.183 1.00 94.25 92 MET A C 1
ATOM 701 O O . MET A 1 92 ? 1.362 17.330 -2.504 1.00 94.25 92 MET A O 1
ATOM 705 N N . GLY A 1 93 ? 3.268 18.354 -3.094 1.00 91.44 93 GLY A N 1
ATOM 706 C CA . GLY A 1 93 ? 3.000 18.405 -4.535 1.00 91.44 93 GLY A CA 1
ATOM 707 C C . GLY A 1 93 ? 3.895 17.488 -5.371 1.00 91.44 93 GLY A C 1
ATOM 708 O O . GLY A 1 93 ? 4.682 16.707 -4.840 1.00 91.44 93 GLY A O 1
ATOM 709 N N . MET A 1 94 ? 3.771 17.616 -6.695 1.00 89.62 94 MET A N 1
ATOM 710 C CA . MET A 1 94 ? 4.505 16.831 -7.705 1.00 89.62 94 MET A CA 1
ATOM 711 C C . MET A 1 94 ? 5.735 17.542 -8.291 1.00 89.62 94 MET A C 1
ATOM 713 O O . MET A 1 94 ? 6.381 17.013 -9.188 1.00 89.62 94 MET A O 1
ATOM 717 N N . GLY A 1 95 ? 6.047 18.752 -7.818 1.00 84.31 95 GLY A N 1
ATOM 718 C CA . GLY A 1 95 ? 7.205 19.509 -8.293 1.00 84.31 95 GLY A CA 1
ATOM 719 C C . GLY A 1 95 ? 8.543 18.971 -7.765 1.00 84.31 95 GLY A C 1
ATOM 720 O O . GLY A 1 95 ? 8.565 18.029 -6.970 1.00 84.31 95 GLY A O 1
ATOM 721 N N . PRO A 1 96 ? 9.666 19.608 -8.144 1.00 78.00 96 PRO A N 1
ATOM 722 C CA . PRO A 1 96 ? 10.979 19.307 -7.578 1.00 78.00 96 PRO A CA 1
ATOM 723 C C . PRO A 1 96 ? 10.957 19.392 -6.047 1.00 78.00 96 PRO A C 1
ATOM 725 O O . PRO A 1 96 ? 10.380 20.327 -5.484 1.00 78.00 96 PRO A O 1
ATOM 728 N N . HIS A 1 97 ? 11.578 18.422 -5.370 1.00 85.81 97 HIS A N 1
ATOM 729 C CA . HIS A 1 97 ? 11.508 18.273 -3.906 1.00 85.81 97 HIS A CA 1
ATOM 730 C C . HIS A 1 97 ? 10.075 18.082 -3.375 1.00 85.81 97 HIS A C 1
ATOM 732 O O . HIS A 1 97 ? 9.750 18.489 -2.257 1.00 85.81 97 HIS A O 1
ATOM 738 N N . GLY A 1 98 ? 9.214 17.484 -4.200 1.00 92.88 98 GLY A N 1
ATOM 739 C CA . GLY A 1 98 ? 7.831 17.174 -3.881 1.00 92.88 98 GLY A CA 1
ATOM 740 C C . GLY A 1 98 ? 7.677 15.927 -3.015 1.00 92.88 98 GLY A C 1
ATOM 741 O O . GLY A 1 98 ? 8.601 15.472 -2.336 1.00 92.88 98 GLY A O 1
ATOM 742 N N . GLN A 1 99 ? 6.486 15.340 -3.066 1.00 95.12 99 GLN A N 1
ATOM 743 C CA . GLN A 1 99 ? 6.085 14.227 -2.204 1.00 95.12 99 GLN A CA 1
ATOM 744 C C . GLN A 1 99 ? 6.870 12.923 -2.414 1.00 95.12 99 GLN A C 1
ATOM 746 O O . GLN A 1 99 ? 6.694 11.975 -1.651 1.00 95.12 99 GLN A O 1
ATOM 751 N N . PHE A 1 100 ? 7.688 12.841 -3.458 1.00 96.25 100 PHE A N 1
ATOM 752 C CA . PHE A 1 100 ? 8.523 11.680 -3.761 1.00 96.25 100 PHE A CA 1
ATOM 753 C C . PHE A 1 100 ? 10.025 11.974 -3.652 1.00 96.25 100 PHE A C 1
ATOM 755 O O . PHE A 1 100 ? 10.825 11.064 -3.822 1.00 96.25 100 PHE A O 1
ATOM 762 N N . ASP A 1 101 ? 10.409 13.214 -3.335 1.00 96.38 101 ASP A N 1
ATOM 763 C CA . ASP A 1 101 ? 11.815 13.641 -3.334 1.00 96.38 101 ASP A CA 1
ATOM 764 C C . ASP A 1 101 ? 12.211 14.346 -2.026 1.00 96.38 101 ASP A C 1
ATOM 766 O O . ASP A 1 101 ? 13.386 14.382 -1.664 1.00 96.38 101 ASP A O 1
ATOM 770 N N . HIS A 1 102 ? 11.251 14.894 -1.270 1.00 97.88 102 HIS A N 1
ATOM 771 C CA . HIS A 1 102 ? 11.537 15.480 0.037 1.00 97.88 102 HIS A CA 1
ATOM 772 C C . HIS A 1 102 ? 11.980 14.391 1.040 1.00 97.88 102 HIS A C 1
ATOM 774 O O . HIS A 1 102 ? 11.166 13.522 1.373 1.00 97.88 102 HIS A O 1
ATOM 780 N N . PRO A 1 103 ? 13.193 14.456 1.629 1.00 98.06 103 PRO A N 1
ATOM 781 C CA . PRO A 1 103 ? 13.780 13.333 2.371 1.00 98.06 103 PRO A CA 1
ATOM 782 C C . PRO A 1 103 ? 12.914 12.772 3.506 1.00 98.06 103 PRO A C 1
ATOM 784 O O . PRO A 1 103 ? 12.772 11.560 3.638 1.00 98.06 103 PRO A O 1
ATOM 787 N N . LEU A 1 104 ? 12.274 13.635 4.305 1.00 98.25 104 LEU A N 1
ATOM 788 C CA . LEU A 1 104 ? 11.404 13.178 5.401 1.00 98.25 104 LEU A CA 1
ATOM 789 C C . LEU A 1 104 ? 10.092 12.546 4.917 1.00 98.25 104 LEU A C 1
ATOM 791 O O . LEU A 1 104 ? 9.555 11.676 5.597 1.00 98.25 104 LEU A O 1
ATOM 795 N N . VAL A 1 105 ? 9.582 12.967 3.756 1.00 98.31 105 VAL A N 1
ATOM 796 C CA . VAL A 1 105 ? 8.364 12.389 3.171 1.00 98.31 105 VAL A CA 1
ATOM 797 C C . VAL A 1 105 ? 8.696 11.043 2.537 1.00 98.31 105 VAL A C 1
ATOM 799 O O . VAL A 1 105 ? 7.979 10.072 2.763 1.00 98.31 105 VAL A O 1
ATOM 802 N N . VAL A 1 106 ? 9.822 10.966 1.823 1.00 98.44 106 VAL A N 1
ATOM 803 C CA . VAL A 1 106 ? 10.355 9.719 1.261 1.00 98.44 106 VAL A CA 1
ATOM 804 C C . VAL A 1 106 ? 10.586 8.691 2.360 1.00 98.44 106 VAL A C 1
ATOM 806 O O . VAL A 1 106 ? 10.064 7.583 2.268 1.00 98.44 106 VAL A O 1
ATOM 809 N N . ARG A 1 107 ? 11.277 9.078 3.440 1.00 98.69 107 ARG A N 1
ATOM 810 C CA . ARG A 1 107 ? 11.479 8.218 4.611 1.00 98.69 107 ARG A CA 1
ATOM 811 C C . ARG A 1 107 ? 10.149 7.687 5.146 1.00 98.69 107 ARG A C 1
ATOM 813 O O . ARG A 1 107 ? 10.017 6.486 5.330 1.00 98.69 107 ARG A O 1
ATOM 820 N N . ALA A 1 108 ? 9.168 8.560 5.377 1.00 98.69 108 ALA A N 1
ATOM 821 C CA . ALA A 1 108 ? 7.880 8.137 5.920 1.00 98.69 108 ALA A CA 1
ATOM 822 C C . ALA A 1 108 ? 7.161 7.137 5.002 1.00 98.69 108 ALA A C 1
ATOM 824 O O . ALA A 1 108 ? 6.656 6.124 5.480 1.00 98.69 108 ALA A O 1
ATOM 825 N N . LYS A 1 109 ? 7.153 7.386 3.686 1.00 98.69 109 LYS A N 1
ATOM 826 C CA . LYS A 1 109 ? 6.562 6.473 2.700 1.00 98.69 109 LYS A CA 1
ATOM 827 C C . LYS A 1 109 ? 7.242 5.099 2.711 1.00 98.69 109 LYS A C 1
ATOM 829 O O . LYS A 1 109 ? 6.553 4.082 2.744 1.00 98.69 109 LYS A O 1
ATOM 834 N N . LEU A 1 110 ? 8.576 5.068 2.733 1.00 98.81 110 LEU A N 1
ATOM 835 C CA . LEU A 1 110 ? 9.350 3.824 2.770 1.00 98.81 110 LEU A CA 1
ATOM 836 C C . LEU A 1 110 ? 9.154 3.056 4.084 1.00 98.81 110 LEU A C 1
ATOM 838 O O . LEU A 1 110 ? 8.936 1.848 4.039 1.00 98.81 110 LEU A O 1
ATOM 842 N N . ASP A 1 111 ? 9.150 3.743 5.232 1.00 98.81 111 ASP A N 1
ATOM 843 C CA . ASP A 1 111 ? 8.895 3.134 6.547 1.00 98.81 111 ASP A CA 1
ATOM 844 C C . ASP A 1 111 ? 7.508 2.454 6.574 1.00 98.81 111 ASP A C 1
ATOM 846 O O . ASP A 1 111 ? 7.368 1.327 7.055 1.00 98.81 111 ASP A O 1
ATOM 850 N N . ILE A 1 112 ? 6.485 3.105 6.002 1.00 98.88 112 ILE A N 1
ATOM 851 C CA . ILE A 1 112 ? 5.120 2.563 5.894 1.00 98.88 112 ILE A CA 1
ATOM 852 C C . ILE A 1 112 ? 5.070 1.354 4.960 1.00 98.88 112 ILE A C 1
ATOM 854 O O . ILE A 1 112 ? 4.477 0.334 5.318 1.00 98.88 112 ILE A O 1
ATOM 858 N N . ALA A 1 113 ? 5.669 1.456 3.771 1.00 98.75 113 ALA A N 1
ATOM 859 C CA . ALA A 1 113 ? 5.675 0.369 2.800 1.00 98.75 113 ALA A CA 1
ATOM 860 C C . ALA A 1 113 ? 6.396 -0.869 3.349 1.00 98.75 113 ALA A C 1
ATOM 862 O O . ALA A 1 113 ? 5.853 -1.973 3.297 1.00 98.75 113 ALA A O 1
ATOM 863 N N . ALA A 1 114 ? 7.573 -0.681 3.952 1.00 98.81 114 ALA A N 1
ATOM 864 C CA . ALA A 1 114 ? 8.347 -1.758 4.558 1.00 98.81 114 ALA A CA 1
ATOM 865 C C . ALA A 1 114 ? 7.583 -2.444 5.701 1.00 98.81 114 ALA A C 1
ATOM 867 O O . ALA A 1 114 ? 7.542 -3.672 5.752 1.00 98.81 114 ALA A O 1
ATOM 868 N N . ALA A 1 115 ? 6.941 -1.673 6.586 1.00 98.81 115 ALA A N 1
ATOM 869 C CA . ALA A 1 115 ? 6.122 -2.226 7.665 1.00 98.81 115 ALA A CA 1
ATOM 870 C C . ALA A 1 115 ? 4.915 -3.009 7.132 1.00 98.81 115 ALA A C 1
ATOM 872 O O . ALA A 1 115 ? 4.624 -4.104 7.612 1.00 98.81 115 ALA A O 1
ATOM 873 N N . ALA A 1 116 ? 4.232 -2.481 6.112 1.00 98.69 116 ALA A N 1
ATOM 874 C CA . ALA A 1 116 ? 3.102 -3.169 5.506 1.00 98.69 116 ALA A CA 1
ATOM 875 C C . ALA A 1 116 ? 3.529 -4.522 4.915 1.00 98.69 116 ALA A C 1
ATOM 877 O O . ALA A 1 116 ? 2.964 -5.550 5.283 1.00 98.69 116 ALA A O 1
ATOM 878 N N . HIS A 1 117 ? 4.577 -4.544 4.086 1.00 98.00 117 HIS A N 1
ATOM 879 C CA . HIS A 1 117 ? 5.088 -5.779 3.480 1.00 98.00 117 HIS A CA 1
ATOM 880 C C . HIS A 1 117 ? 5.576 -6.793 4.518 1.00 98.00 117 HIS A C 1
ATOM 882 O O . HIS A 1 117 ? 5.255 -7.975 4.402 1.00 98.00 117 HIS A O 1
ATOM 888 N N . ALA A 1 118 ? 6.279 -6.346 5.564 1.00 98.38 118 ALA A N 1
ATOM 889 C CA . ALA A 1 118 ? 6.774 -7.219 6.633 1.00 98.38 118 ALA A CA 1
ATOM 890 C C . ALA A 1 118 ? 5.651 -7.973 7.369 1.00 98.38 118 ALA A C 1
ATOM 892 O O . ALA A 1 118 ? 5.869 -9.077 7.866 1.00 98.38 118 ALA A O 1
ATOM 893 N N . HIS A 1 119 ? 4.449 -7.396 7.408 1.00 98.31 119 HIS A N 1
ATOM 894 C CA . HIS A 1 119 ? 3.288 -7.954 8.099 1.00 98.31 119 HIS A CA 1
ATOM 895 C C . HIS A 1 119 ? 2.170 -8.420 7.156 1.00 98.31 119 HIS A C 1
ATOM 897 O O . HIS A 1 119 ? 1.055 -8.679 7.614 1.00 98.31 119 HIS A O 1
ATOM 903 N N . GLY A 1 120 ? 2.446 -8.533 5.850 1.00 96.31 120 GLY A N 1
ATOM 904 C CA . GLY A 1 120 ? 1.465 -8.974 4.854 1.00 96.31 120 GLY A CA 1
ATOM 905 C C . GLY A 1 120 ? 0.263 -8.032 4.721 1.00 96.31 120 GLY A C 1
ATOM 906 O O . GLY A 1 120 ? -0.853 -8.485 4.481 1.00 96.31 120 GLY A O 1
ATOM 907 N N . LYS A 1 121 ? 0.468 -6.730 4.942 1.00 97.88 121 LYS A N 1
ATOM 908 C CA . LYS A 1 121 ? -0.554 -5.680 4.845 1.00 97.88 121 LYS A CA 1
ATOM 909 C C . LYS A 1 121 ? -0.432 -4.945 3.518 1.00 97.88 121 LYS A C 1
ATOM 911 O O . LYS A 1 121 ? 0.627 -4.924 2.901 1.00 97.88 121 LYS A O 1
ATOM 916 N N . THR A 1 122 ? -1.503 -4.277 3.109 1.00 97.69 122 THR A N 1
ATOM 917 C CA . THR A 1 122 ? -1.538 -3.464 1.889 1.00 97.69 122 THR A CA 1
ATOM 918 C C . THR A 1 122 ? -0.990 -2.058 2.162 1.00 97.69 122 THR A C 1
ATOM 920 O O . THR A 1 122 ? -1.681 -1.263 2.816 1.00 97.69 122 THR A O 1
ATOM 923 N N . PRO A 1 123 ? 0.199 -1.681 1.657 1.00 98.44 123 PRO A N 1
ATOM 924 C CA . PRO A 1 123 ? 0.611 -0.284 1.648 1.00 98.44 123 PRO A CA 1
ATOM 925 C C . PRO A 1 123 ? -0.253 0.508 0.663 1.00 98.44 123 PRO A C 1
ATOM 927 O O . PRO A 1 123 ? -0.295 0.218 -0.535 1.00 98.44 123 PRO A O 1
ATOM 930 N N . SER A 1 124 ? -0.929 1.541 1.166 1.00 98.38 124 SER A N 1
ATOM 931 C CA . SER A 1 124 ? -1.809 2.415 0.391 1.00 98.38 124 SER A CA 1
ATOM 932 C C . SER A 1 124 ? -1.247 3.833 0.288 1.00 98.38 124 SER A C 1
ATOM 934 O O . SER A 1 124 ? -1.056 4.541 1.277 1.00 98.38 124 SER A O 1
ATOM 936 N N . HIS A 1 125 ? -0.980 4.267 -0.935 1.00 98.06 125 HIS A N 1
ATOM 937 C CA . HIS A 1 125 ? -0.398 5.566 -1.209 1.00 98.06 125 HIS A CA 1
ATOM 938 C C . HIS A 1 125 ? -1.430 6.677 -0.988 1.00 98.06 125 HIS A C 1
ATOM 940 O O . HIS A 1 125 ? -2.636 6.478 -1.168 1.00 98.06 125 HIS A O 1
ATOM 946 N N . CYS A 1 126 ? -0.935 7.853 -0.602 1.00 91.25 126 CYS A N 1
ATOM 947 C CA . CYS A 1 126 ? -1.735 9.058 -0.427 1.00 91.25 126 CYS A CA 1
ATOM 948 C C . CYS A 1 126 ? -2.339 9.560 -1.751 1.00 91.25 126 CYS A C 1
ATOM 950 O O . CYS A 1 126 ? -1.988 9.104 -2.841 1.00 91.25 126 CYS A O 1
ATOM 952 N N . VAL A 1 127 ? -3.233 10.539 -1.649 1.00 88.00 127 VAL A N 1
ATOM 953 C CA . VAL A 1 127 ? -3.825 11.215 -2.809 1.00 88.00 127 VAL A CA 1
ATOM 954 C C . VAL A 1 127 ? -2.797 12.103 -3.508 1.00 88.00 127 VAL A C 1
ATOM 956 O O . VAL A 1 127 ? -1.924 12.689 -2.867 1.00 88.00 127 VAL A O 1
ATOM 959 N N . VAL A 1 128 ? -2.944 12.260 -4.819 1.00 85.88 128 VAL A N 1
ATOM 960 C CA . VAL A 1 128 ? -2.270 13.317 -5.580 1.00 85.88 128 VAL A CA 1
ATOM 961 C C . VAL A 1 128 ? -3.276 14.443 -5.774 1.00 85.88 128 VAL A C 1
ATOM 963 O O . VAL A 1 128 ? -4.376 14.226 -6.279 1.00 85.88 128 VAL A O 1
ATOM 966 N N . THR A 1 129 ? -2.921 15.641 -5.309 1.00 82.44 129 THR A N 1
ATOM 967 C CA . THR A 1 129 ? -3.783 16.831 -5.395 1.00 82.44 129 THR A CA 1
ATOM 968 C C . THR A 1 129 ? -3.776 17.468 -6.782 1.00 82.44 129 THR A C 1
ATOM 970 O O . THR A 1 129 ? -4.643 18.286 -7.072 1.00 82.44 129 THR A O 1
ATOM 973 N N . GLU A 1 130 ? -2.829 17.079 -7.638 1.00 77.88 130 GLU A N 1
ATOM 974 C CA . GLU A 1 130 ? -2.838 17.395 -9.063 1.00 77.88 130 GLU A CA 1
ATOM 975 C C . GLU A 1 130 ? -3.873 16.513 -9.780 1.00 77.88 130 GLU A C 1
ATOM 977 O O . GLU A 1 130 ? -3.835 15.285 -9.699 1.00 77.88 130 GLU A O 1
ATOM 982 N N . PHE A 1 131 ? -4.830 17.148 -10.452 1.00 76.00 131 PHE A N 1
ATOM 983 C CA . PHE A 1 131 ? -5.902 16.470 -11.193 1.00 76.00 131 PHE A CA 1
ATOM 984 C C . PHE A 1 131 ? -6.137 17.070 -12.583 1.00 76.00 131 PHE A C 1
ATOM 986 O O . PHE A 1 131 ? -7.008 16.592 -13.303 1.00 76.00 131 PHE A O 1
ATOM 993 N N . ARG A 1 132 ? -5.404 18.130 -12.955 1.00 79.06 132 ARG A N 1
ATOM 994 C CA . ARG A 1 132 ? -5.476 18.746 -14.287 1.00 79.06 132 ARG A CA 1
ATOM 995 C C . ARG A 1 132 ? -4.406 18.190 -15.216 1.00 79.06 132 ARG A C 1
ATOM 997 O O . ARG A 1 132 ? -4.637 18.120 -16.417 1.00 79.06 132 ARG A O 1
ATOM 1004 N N . ASP A 1 133 ? -3.257 17.814 -14.662 1.00 86.25 133 ASP A N 1
ATOM 1005 C CA . ASP A 1 133 ? -2.172 17.178 -15.403 1.00 86.25 133 ASP A CA 1
ATOM 1006 C C . ASP A 1 133 ? -2.227 15.650 -15.247 1.00 86.25 133 ASP A C 1
ATOM 1008 O O . ASP A 1 133 ? -1.753 15.074 -14.264 1.00 86.25 133 ASP A O 1
ATOM 1012 N N . GLU A 1 134 ? -2.819 14.990 -16.242 1.00 85.50 134 GLU A N 1
ATOM 1013 C CA . GLU A 1 134 ? -2.922 13.528 -16.305 1.00 85.50 134 GLU A CA 1
ATOM 1014 C C . GLU A 1 134 ? -1.549 12.841 -16.324 1.00 85.50 134 GLU A C 1
ATOM 1016 O O . GLU A 1 134 ? -1.392 11.769 -15.741 1.00 85.50 134 GLU A O 1
ATOM 1021 N N . ARG A 1 135 ? -0.525 13.463 -16.930 1.00 87.56 135 ARG A N 1
ATOM 1022 C CA . ARG A 1 135 ? 0.829 12.887 -16.977 1.00 87.56 135 ARG A CA 1
ATOM 1023 C C . ARG A 1 135 ? 1.485 12.929 -15.607 1.00 87.56 135 ARG A C 1
ATOM 1025 O O . ARG A 1 135 ? 2.119 11.956 -15.205 1.00 87.56 135 ARG A O 1
ATOM 1032 N N . ALA A 1 136 ? 1.317 14.034 -14.883 1.00 87.69 136 ALA A N 1
ATOM 1033 C CA . ALA A 1 136 ? 1.818 14.151 -13.518 1.00 87.69 136 ALA A CA 1
ATOM 1034 C C . ALA A 1 136 ? 1.158 13.122 -12.588 1.00 87.69 136 ALA A C 1
ATOM 1036 O O . ALA A 1 136 ? 1.834 12.541 -11.737 1.00 87.69 136 ALA A O 1
ATOM 1037 N N . LEU A 1 137 ? -0.139 12.860 -12.771 1.00 90.94 137 LEU A N 1
ATOM 1038 C CA . LEU A 1 137 ? -0.850 11.824 -12.029 1.00 90.94 137 LEU A CA 1
ATOM 1039 C C . LEU A 1 137 ? -0.360 10.411 -12.375 1.00 90.94 137 LEU A C 1
ATOM 1041 O O . LEU A 1 137 ? -0.076 9.642 -11.457 1.00 90.94 137 LEU A O 1
ATOM 1045 N N . GLN A 1 138 ? -0.255 10.080 -13.665 1.00 91.88 138 GLN A N 1
ATOM 1046 C CA . GLN A 1 138 ? 0.240 8.780 -14.124 1.00 91.88 138 GLN A CA 1
ATOM 1047 C C . GLN A 1 138 ? 1.638 8.511 -13.557 1.00 91.88 138 GLN A C 1
ATOM 1049 O O . GLN A 1 138 ? 1.860 7.495 -12.903 1.00 91.88 138 GLN A O 1
ATOM 1054 N N . SER A 1 139 ? 2.546 9.482 -13.694 1.00 92.69 139 SER A N 1
ATOM 1055 C CA . SER A 1 139 ? 3.897 9.394 -13.137 1.00 92.69 139 SER A CA 1
ATOM 1056 C C . SER A 1 139 ? 3.878 9.213 -11.616 1.00 92.69 139 SER A C 1
ATOM 1058 O O . SER A 1 139 ? 4.630 8.404 -11.080 1.00 92.69 139 SER A O 1
ATOM 1060 N N . ALA A 1 140 ? 2.997 9.909 -10.892 1.00 93.62 140 ALA A N 1
ATOM 1061 C CA . ALA A 1 140 ? 2.869 9.729 -9.448 1.00 93.62 140 ALA A CA 1
ATOM 1062 C C . ALA A 1 140 ? 2.445 8.303 -9.066 1.00 93.62 140 ALA A C 1
ATOM 1064 O O . ALA A 1 140 ? 2.990 7.734 -8.118 1.00 93.62 140 ALA A O 1
ATOM 1065 N N . ALA A 1 141 ? 1.476 7.736 -9.788 1.00 95.31 141 ALA A N 1
ATOM 1066 C CA . ALA A 1 141 ? 0.991 6.384 -9.548 1.00 95.31 141 ALA A CA 1
ATOM 1067 C C . ALA A 1 141 ? 2.069 5.336 -9.876 1.00 95.31 141 ALA A C 1
ATOM 1069 O O . ALA A 1 141 ? 2.297 4.426 -9.079 1.00 95.31 141 ALA A O 1
ATOM 1070 N N . GLU A 1 142 ? 2.806 5.521 -10.974 1.00 95.12 142 GLU A N 1
ATOM 1071 C CA . GLU A 1 142 ? 3.940 4.671 -11.353 1.00 95.12 142 GLU A CA 1
ATOM 1072 C C . GLU A 1 142 ? 5.054 4.716 -10.307 1.00 95.12 142 GLU A C 1
ATOM 1074 O O . GLU A 1 142 ? 5.512 3.667 -9.858 1.00 95.12 142 GLU A O 1
ATOM 1079 N N . ARG A 1 143 ? 5.449 5.909 -9.840 1.00 96.81 143 ARG A N 1
ATOM 1080 C CA . ARG A 1 143 ? 6.452 6.048 -8.772 1.00 96.81 143 ARG A CA 1
ATOM 1081 C C . ARG A 1 143 ? 5.982 5.383 -7.481 1.00 96.81 143 ARG A C 1
ATOM 1083 O O . ARG A 1 143 ? 6.741 4.643 -6.857 1.00 96.81 143 ARG A O 1
ATOM 1090 N N . ALA A 1 144 ? 4.724 5.587 -7.087 1.00 97.19 144 ALA A N 1
ATOM 1091 C CA . ALA A 1 144 ? 4.160 4.936 -5.907 1.00 97.19 144 ALA A CA 1
ATOM 1092 C C . ALA A 1 144 ? 4.240 3.402 -6.006 1.00 97.19 144 ALA A C 1
ATOM 1094 O O . ALA A 1 144 ? 4.700 2.756 -5.061 1.00 97.19 144 ALA A O 1
ATOM 1095 N N . ALA A 1 145 ? 3.843 2.832 -7.146 1.00 95.31 145 ALA A N 1
ATOM 1096 C CA . ALA A 1 145 ? 3.829 1.391 -7.367 1.00 95.31 145 ALA A CA 1
ATOM 1097 C C . ALA A 1 145 ? 5.238 0.789 -7.517 1.00 95.31 145 ALA A C 1
ATOM 1099 O O . ALA A 1 145 ? 5.538 -0.248 -6.925 1.00 95.31 145 ALA A O 1
ATOM 1100 N N . ARG A 1 146 ? 6.109 1.427 -8.309 1.00 93.44 146 ARG A N 1
ATOM 1101 C CA . ARG A 1 146 ? 7.379 0.850 -8.778 1.00 93.44 146 ARG A CA 1
ATOM 1102 C C . ARG A 1 146 ? 8.590 1.262 -7.943 1.00 93.44 146 ARG A C 1
ATOM 1104 O O . ARG A 1 146 ? 9.466 0.433 -7.728 1.00 93.44 146 ARG A O 1
ATOM 1111 N N . GLU A 1 147 ? 8.637 2.495 -7.439 1.00 96.81 147 GLU A N 1
ATOM 1112 C CA . GLU A 1 147 ? 9.771 2.987 -6.635 1.00 96.81 147 GLU A CA 1
ATOM 1113 C C . GLU A 1 147 ? 9.538 2.795 -5.131 1.00 96.81 147 GLU A C 1
ATOM 1115 O O . GLU A 1 147 ? 10.463 2.460 -4.394 1.00 96.81 147 GLU A O 1
ATOM 1120 N N . PHE A 1 148 ? 8.301 2.993 -4.664 1.00 98.06 148 PHE A N 1
ATOM 1121 C CA . PHE A 1 148 ? 7.966 2.966 -3.234 1.00 98.06 148 PHE A CA 1
ATOM 1122 C C . PHE A 1 148 ? 7.259 1.679 -2.785 1.00 98.06 148 PHE A C 1
ATOM 1124 O O . PHE A 1 148 ? 6.981 1.523 -1.597 1.00 98.06 148 PHE A O 1
ATOM 1131 N N . GLY A 1 149 ? 6.962 0.761 -3.709 1.00 96.00 149 GLY A N 1
ATOM 1132 C CA . GLY A 1 149 ? 6.384 -0.548 -3.398 1.00 96.00 149 GLY A CA 1
ATOM 1133 C C . GLY A 1 149 ? 4.956 -0.499 -2.852 1.00 96.00 149 GLY A C 1
ATOM 1134 O O . GLY A 1 149 ? 4.551 -1.406 -2.123 1.00 96.00 149 GLY A O 1
ATOM 1135 N N . TYR A 1 150 ? 4.187 0.545 -3.163 1.00 97.88 150 TYR A N 1
ATOM 1136 C CA . TYR A 1 150 ? 2.770 0.593 -2.814 1.00 97.88 150 TYR A CA 1
ATOM 1137 C C . TYR A 1 150 ? 1.959 -0.347 -3.712 1.00 97.88 150 TYR A C 1
ATOM 1139 O O . TYR A 1 150 ? 2.267 -0.523 -4.886 1.00 97.88 150 TYR A O 1
ATOM 1147 N N . THR A 1 151 ? 0.882 -0.923 -3.177 1.00 94.94 151 THR A N 1
ATOM 1148 C CA . THR A 1 151 ? -0.022 -1.824 -3.926 1.00 94.94 151 THR A CA 1
ATOM 1149 C C . THR A 1 151 ? -1.460 -1.312 -3.985 1.00 94.94 151 THR A C 1
ATOM 1151 O O . THR A 1 151 ? -2.336 -1.950 -4.561 1.00 94.94 151 THR A O 1
ATOM 1154 N N . ARG A 1 152 ? -1.701 -0.130 -3.414 1.00 95.88 152 ARG A N 1
ATOM 1155 C CA . ARG A 1 152 ? -2.955 0.615 -3.485 1.00 95.88 152 ARG A CA 1
ATOM 1156 C C . ARG A 1 152 ? -2.651 2.110 -3.537 1.00 95.88 152 ARG A C 1
ATOM 1158 O O . ARG A 1 152 ? -1.639 2.551 -2.996 1.00 95.88 152 ARG A O 1
ATOM 1165 N N . MET A 1 153 ? -3.551 2.902 -4.109 1.00 96.62 153 MET A N 1
ATOM 1166 C CA . MET A 1 153 ? -3.486 4.364 -4.082 1.00 96.62 153 MET A CA 1
ATOM 1167 C C . MET A 1 153 ? -4.885 4.963 -3.955 1.00 96.62 153 MET A C 1
ATOM 1169 O O . MET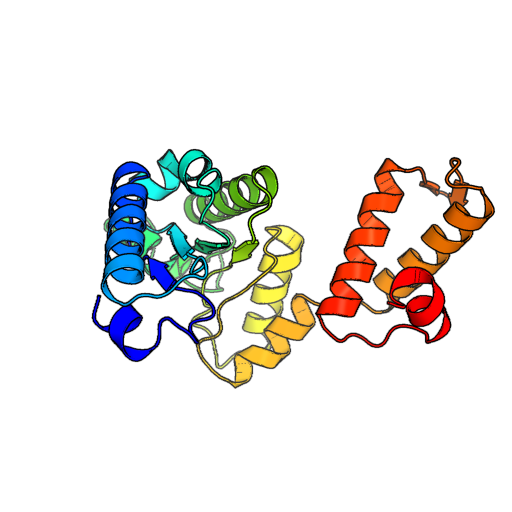 A 1 153 ? -5.863 4.394 -4.437 1.00 96.62 153 MET A O 1
ATOM 1173 N N . TRP A 1 154 ? -4.997 6.091 -3.253 1.00 96.25 154 TRP A N 1
ATOM 1174 C CA . TRP A 1 154 ? -6.267 6.802 -3.119 1.00 96.25 154 TRP A CA 1
ATOM 1175 C C . TRP A 1 154 ? -6.554 7.660 -4.355 1.00 96.25 154 TRP A C 1
ATOM 1177 O O . TRP A 1 154 ? -5.665 8.335 -4.870 1.00 96.25 154 TRP A O 1
ATOM 1187 N N . SER A 1 155 ? -7.823 7.694 -4.757 1.00 94.75 155 SER A N 1
ATOM 1188 C CA . SER A 1 155 ? -8.361 8.612 -5.762 1.00 94.75 155 SER A CA 1
ATOM 1189 C C . SER A 1 155 ? -9.310 9.609 -5.093 1.00 94.75 155 SER A C 1
ATOM 1191 O O . SER A 1 155 ? -10.099 9.229 -4.225 1.00 94.75 155 SER A O 1
ATOM 1193 N N . ILE A 1 156 ? -9.233 10.881 -5.489 1.00 92.88 156 ILE A N 1
ATOM 1194 C CA . ILE A 1 156 ? -10.148 11.956 -5.054 1.00 92.88 156 ILE A CA 1
ATOM 1195 C C . ILE A 1 156 ? -10.984 12.521 -6.202 1.00 92.88 156 ILE A C 1
ATOM 1197 O O . ILE A 1 156 ? -11.829 13.387 -5.982 1.00 92.88 156 ILE A O 1
ATOM 1201 N N . HIS A 1 157 ? -10.753 12.049 -7.425 1.00 92.69 157 HIS A N 1
ATOM 1202 C CA . HIS A 1 157 ? -11.485 12.475 -8.606 1.00 92.69 157 HIS A CA 1
ATOM 1203 C C . HIS A 1 157 ? -11.650 11.289 -9.570 1.00 92.69 157 HIS A C 1
ATOM 1205 O O . HIS A 1 157 ? -10.681 10.559 -9.779 1.00 92.69 157 HIS A O 1
ATOM 1211 N N . PRO A 1 158 ? -12.822 11.090 -10.207 1.00 92.81 158 PRO A N 1
ATOM 1212 C CA . PRO A 1 158 ? -13.059 9.946 -11.093 1.00 92.81 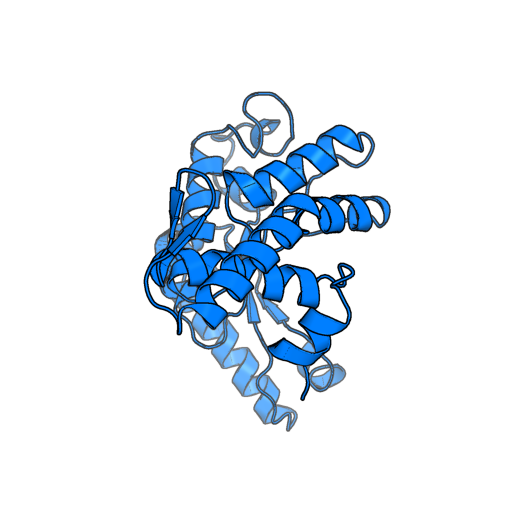158 PRO A CA 1
ATOM 1213 C C . PRO A 1 158 ? -12.021 9.782 -12.211 1.00 92.81 158 PRO A C 1
ATOM 1215 O O . PRO A 1 158 ? -11.608 8.663 -12.496 1.00 92.81 158 PRO A O 1
ATOM 1218 N N . ALA A 1 159 ? -11.526 10.888 -12.778 1.00 91.00 159 ALA A N 1
ATOM 1219 C CA . ALA A 1 159 ? -10.469 10.860 -13.798 1.00 91.00 159 ALA A CA 1
ATOM 1220 C C . ALA A 1 159 ? -9.133 10.273 -13.301 1.00 91.00 159 ALA A C 1
ATOM 1222 O O . ALA A 1 159 ? -8.286 9.932 -14.114 1.00 91.00 159 ALA A O 1
ATOM 1223 N N . GLN A 1 160 ? -8.939 10.130 -11.983 1.00 93.00 160 GLN A N 1
ATOM 1224 C CA . GLN A 1 160 ? -7.742 9.499 -11.432 1.00 93.00 160 GLN A CA 1
ATOM 1225 C C . GLN A 1 160 ? -7.833 7.973 -11.365 1.00 93.00 160 GLN A C 1
ATOM 1227 O O . GLN A 1 160 ? -6.813 7.320 -11.183 1.00 93.00 160 GLN A O 1
ATOM 1232 N N . ILE A 1 161 ? -9.033 7.395 -11.493 1.00 92.50 161 ILE A N 1
ATOM 1233 C CA . ILE A 1 161 ? -9.241 5.957 -11.287 1.00 92.50 161 ILE A CA 1
ATOM 1234 C C . ILE A 1 161 ? -8.476 5.145 -12.334 1.00 92.50 161 ILE A C 1
ATOM 1236 O O . ILE A 1 161 ? -7.674 4.300 -11.953 1.00 92.50 161 ILE A O 1
ATOM 1240 N N . GLN A 1 162 ? -8.688 5.418 -13.625 1.00 91.38 162 GLN A N 1
ATOM 1241 C CA . GLN A 1 162 ? -8.061 4.627 -14.686 1.00 91.38 162 GLN A CA 1
ATOM 1242 C C . GLN A 1 162 ? -6.524 4.741 -14.685 1.00 91.38 162 GLN A C 1
ATOM 1244 O O . GLN A 1 162 ? -5.885 3.697 -14.628 1.00 91.38 162 GLN A O 1
ATOM 1249 N N . PRO A 1 163 ? -5.915 5.944 -14.603 1.00 91.88 163 PRO A N 1
ATOM 1250 C CA . PRO A 1 163 ? -4.456 6.070 -14.512 1.00 91.88 163 PRO A CA 1
ATOM 1251 C C . PRO A 1 163 ? -3.847 5.326 -13.315 1.00 91.88 163 PRO A C 1
ATOM 1253 O O . PRO A 1 163 ? -2.791 4.706 -13.418 1.00 91.88 163 PRO A O 1
ATOM 1256 N N . ILE A 1 164 ? -4.528 5.345 -12.160 1.00 93.56 164 ILE A N 1
ATOM 1257 C CA . ILE A 1 164 ? -4.087 4.584 -10.985 1.00 93.56 164 ILE A CA 1
ATOM 1258 C C . ILE A 1 164 ? -4.166 3.078 -11.258 1.00 93.56 164 ILE A C 1
ATOM 1260 O O . ILE A 1 164 ? -3.226 2.362 -10.930 1.00 93.56 164 ILE A O 1
ATOM 1264 N N . LEU A 1 165 ? -5.260 2.581 -11.840 1.00 91.88 165 LEU A N 1
ATOM 1265 C CA . LEU A 1 165 ? -5.385 1.157 -12.162 1.00 91.88 165 LEU A CA 1
ATOM 1266 C C . LEU A 1 165 ? -4.300 0.712 -13.151 1.00 91.88 165 LEU A C 1
ATOM 1268 O O . LEU A 1 165 ? -3.633 -0.289 -12.895 1.00 91.88 165 LEU A O 1
ATOM 1272 N N . ASP A 1 166 ? -4.066 1.492 -14.206 1.00 90.38 166 ASP A N 1
ATOM 1273 C CA . ASP A 1 166 ? -3.069 1.195 -15.238 1.00 90.38 166 ASP A CA 1
ATOM 1274 C C . ASP A 1 166 ? -1.645 1.159 -14.661 1.00 90.38 166 ASP A C 1
ATOM 1276 O O . ASP A 1 166 ? -0.879 0.241 -14.945 1.00 90.38 166 ASP A O 1
ATOM 1280 N N . ALA A 1 167 ? -1.291 2.116 -13.796 1.00 92.25 167 ALA A N 1
ATOM 1281 C CA . ALA A 1 167 ? 0.034 2.174 -13.175 1.00 92.25 167 ALA A CA 1
ATOM 1282 C C . ALA A 1 167 ? 0.312 1.017 -12.193 1.00 92.25 167 ALA A C 1
ATOM 1284 O O . ALA A 1 167 ? 1.465 0.606 -12.015 1.00 92.25 167 ALA A O 1
ATOM 1285 N N . PHE A 1 168 ? -0.732 0.512 -11.525 1.00 91.75 168 PHE A N 1
ATOM 1286 C CA . PHE A 1 168 ? -0.629 -0.572 -10.542 1.00 91.75 168 PHE A CA 1
ATOM 1287 C C . PHE A 1 168 ? -0.795 -1.969 -11.161 1.00 91.75 168 PHE A C 1
ATOM 1289 O O . PHE A 1 168 ? -0.432 -2.963 -10.519 1.00 91.75 168 PHE A O 1
ATOM 1296 N N . ALA A 1 169 ? -1.296 -2.060 -12.395 1.00 90.00 169 ALA A N 1
ATOM 1297 C CA . ALA A 1 169 ? -1.333 -3.297 -13.158 1.00 90.00 169 ALA A CA 1
ATOM 1298 C C . ALA A 1 169 ? 0.086 -3.707 -13.613 1.00 90.00 169 ALA A C 1
ATOM 1300 O O . ALA A 1 169 ? 0.920 -2.851 -13.939 1.00 90.00 169 ALA A O 1
ATOM 1301 N N . PRO A 1 170 ? 0.412 -5.012 -13.625 1.00 89.69 170 PRO A N 1
ATOM 1302 C CA . PRO A 1 170 ? 1.594 -5.477 -14.335 1.00 89.69 170 PRO A CA 1
ATOM 1303 C C . PRO A 1 170 ? 1.424 -5.262 -15.848 1.00 89.69 170 PRO A C 1
ATOM 1305 O O . PRO A 1 170 ? 0.322 -5.298 -16.387 1.00 89.69 170 PRO A O 1
ATOM 1308 N N . SER A 1 171 ? 2.524 -5.018 -16.554 1.00 89.44 171 SER A N 1
ATOM 1309 C CA . SER A 1 171 ? 2.493 -4.899 -18.015 1.00 89.44 171 SER A CA 1
ATOM 1310 C C . SER A 1 171 ? 2.252 -6.261 -18.670 1.00 89.44 171 SER A C 1
ATOM 1312 O O . SER A 1 171 ? 2.567 -7.298 -18.087 1.00 89.44 171 SER A O 1
ATOM 1314 N N . SER A 1 172 ? 1.727 -6.281 -19.898 1.00 90.12 172 SER A N 1
ATOM 1315 C CA . SER A 1 172 ? 1.572 -7.533 -20.653 1.00 90.12 172 SER A CA 1
ATOM 1316 C C . SER A 1 172 ? 2.905 -8.259 -20.824 1.00 90.12 172 SER A C 1
ATOM 1318 O O . SER A 1 172 ? 2.966 -9.456 -20.604 1.00 90.12 172 SER A O 1
ATOM 1320 N N . ALA A 1 173 ? 3.990 -7.526 -21.091 1.00 91.94 173 ALA A N 1
ATOM 1321 C CA . ALA A 1 173 ? 5.324 -8.106 -21.221 1.00 91.94 173 ALA A CA 1
ATOM 1322 C C . ALA A 1 173 ? 5.825 -8.759 -19.920 1.00 91.94 173 ALA A C 1
ATOM 1324 O O . ALA A 1 173 ? 6.418 -9.831 -19.969 1.00 91.94 173 ALA A O 1
ATOM 1325 N N . GLU A 1 174 ? 5.576 -8.142 -18.756 1.00 92.94 174 GLU A N 1
ATOM 1326 C CA . GLU A 1 174 ? 5.898 -8.753 -17.455 1.00 92.94 174 GLU A CA 1
ATOM 1327 C C . GLU A 1 174 ? 5.087 -10.039 -17.221 1.00 92.94 174 GLU A C 1
ATOM 1329 O O . GLU A 1 174 ? 5.603 -11.001 -16.657 1.00 92.94 174 GLU A O 1
ATOM 1334 N N . VAL A 1 175 ? 3.819 -10.050 -17.641 1.00 93.56 175 VAL A N 1
ATOM 1335 C CA . VAL A 1 175 ? 2.925 -11.207 -17.505 1.00 93.56 175 VAL A CA 1
ATOM 1336 C C . VAL A 1 175 ? 3.332 -12.339 -18.448 1.00 93.56 175 VAL A C 1
ATOM 1338 O O . VAL A 1 175 ? 3.430 -13.477 -17.998 1.00 93.56 175 VAL A O 1
ATOM 1341 N N . ASP A 1 176 ? 3.623 -12.040 -19.713 1.00 93.75 176 ASP A N 1
ATOM 1342 C CA . ASP A 1 176 ? 4.066 -13.024 -20.706 1.00 93.75 176 ASP A CA 1
ATOM 1343 C C . ASP A 1 176 ? 5.372 -13.698 -20.258 1.00 93.75 176 ASP A C 1
ATOM 1345 O O . ASP A 1 176 ? 5.472 -14.925 -20.244 1.00 93.75 176 ASP A O 1
ATOM 1349 N N . ASP A 1 177 ? 6.340 -12.908 -19.781 1.00 95.19 177 ASP A N 1
ATOM 1350 C CA . ASP A 1 177 ? 7.606 -13.417 -19.244 1.00 95.19 177 ASP A CA 1
ATOM 1351 C C . ASP A 1 177 ? 7.393 -14.306 -18.006 1.00 95.19 177 ASP A C 1
ATOM 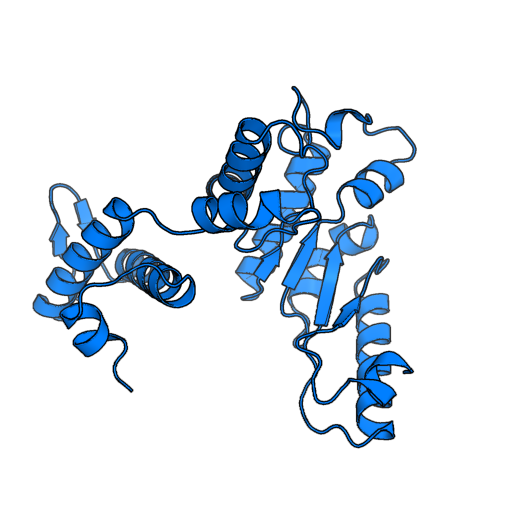1353 O O . ASP A 1 177 ? 7.976 -15.387 -17.886 1.00 95.19 177 ASP A O 1
ATOM 1357 N N . ALA A 1 178 ? 6.497 -13.894 -17.102 1.00 95.88 178 ALA A N 1
ATOM 1358 C CA . ALA A 1 178 ? 6.133 -14.684 -15.931 1.00 95.88 178 ALA A CA 1
ATOM 1359 C C . ALA A 1 178 ? 5.503 -16.031 -16.317 1.00 95.88 178 ALA A C 1
ATOM 1361 O O . ALA A 1 178 ? 5.843 -17.058 -15.725 1.00 95.88 178 ALA A O 1
ATOM 1362 N N . ILE A 1 179 ? 4.618 -16.038 -17.317 1.00 95.81 179 ILE A N 1
ATOM 1363 C CA . ILE A 1 179 ? 3.962 -17.245 -17.829 1.00 95.81 179 ILE A CA 1
ATOM 1364 C C . ILE A 1 179 ? 5.003 -18.199 -18.431 1.00 95.81 179 ILE A C 1
ATOM 1366 O O . ILE A 1 179 ? 5.027 -19.379 -18.073 1.00 95.81 179 ILE A O 1
ATOM 1370 N N . GLU A 1 180 ? 5.905 -17.696 -19.282 1.00 96.25 180 GLU A N 1
ATOM 1371 C CA . GLU A 1 180 ? 6.986 -18.490 -19.885 1.00 96.25 180 GLU A CA 1
ATOM 1372 C C . GLU A 1 180 ? 7.876 -19.146 -18.817 1.00 96.25 180 GLU A C 1
ATOM 1374 O O . GLU A 1 180 ? 8.166 -20.348 -18.882 1.00 96.25 180 GLU A O 1
ATOM 1379 N N . ILE A 1 181 ? 8.288 -18.374 -17.807 1.00 97.44 181 ILE A N 1
ATOM 1380 C CA . ILE A 1 181 ? 9.163 -18.849 -16.731 1.00 97.44 181 ILE A CA 1
ATOM 1381 C C . ILE A 1 181 ? 8.458 -19.894 -15.864 1.00 97.44 181 ILE A C 1
ATOM 1383 O O . ILE A 1 181 ? 9.060 -20.925 -15.553 1.00 97.44 181 ILE A O 1
ATOM 1387 N N . LEU A 1 182 ? 7.200 -19.665 -15.471 1.00 97.06 182 LEU A N 1
ATOM 1388 C CA . LEU A 1 182 ? 6.476 -20.596 -14.604 1.00 97.06 182 LEU A CA 1
ATOM 1389 C C . LEU A 1 182 ? 6.105 -21.899 -15.314 1.00 97.06 182 LEU A C 1
ATOM 1391 O O . LEU A 1 182 ? 6.227 -22.957 -14.697 1.00 97.06 182 LEU A O 1
ATOM 1395 N N . HIS A 1 183 ? 5.741 -21.870 -16.599 1.00 96.62 183 HIS A N 1
ATOM 1396 C CA . HIS A 1 183 ? 5.534 -23.107 -17.360 1.00 96.62 183 HIS A CA 1
ATOM 1397 C C . HIS A 1 183 ? 6.832 -23.908 -17.506 1.00 96.62 183 HIS A C 1
ATOM 1399 O O . HIS A 1 183 ? 6.831 -25.125 -17.305 1.00 96.62 183 HIS A O 1
ATOM 1405 N N . ALA A 1 184 ? 7.960 -23.247 -17.789 1.00 97.25 184 ALA A N 1
ATOM 1406 C CA . ALA A 1 184 ? 9.257 -23.918 -17.843 1.00 97.25 184 ALA A CA 1
ATOM 1407 C C . ALA A 1 184 ? 9.657 -24.503 -16.474 1.00 97.25 184 ALA A C 1
ATOM 1409 O O . ALA A 1 184 ? 10.156 -25.628 -16.401 1.00 97.25 184 ALA A O 1
ATOM 1410 N N . ALA A 1 185 ? 9.383 -23.779 -15.385 1.00 97.50 185 ALA A N 1
ATOM 1411 C CA . ALA A 1 185 ? 9.605 -24.258 -14.025 1.00 97.50 185 ALA A CA 1
ATOM 1412 C C . ALA A 1 185 ? 8.732 -25.480 -13.705 1.00 97.50 185 ALA A C 1
ATOM 1414 O O . ALA A 1 185 ? 9.233 -26.466 -13.166 1.00 97.50 185 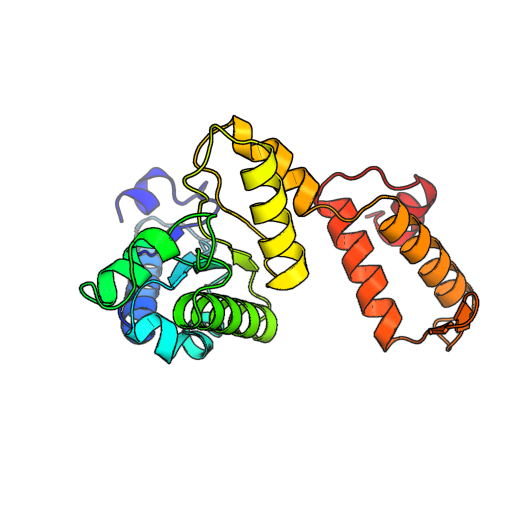ALA A O 1
ATOM 1415 N N . GLN A 1 186 ? 7.450 -25.451 -14.076 1.00 96.62 186 GLN A N 1
ATOM 1416 C CA . GLN A 1 186 ? 6.517 -26.563 -13.896 1.00 96.62 186 GLN A CA 1
ATOM 1417 C C . GLN A 1 186 ? 6.967 -27.807 -14.678 1.00 96.62 186 GLN A C 1
ATOM 1419 O O . GLN A 1 186 ? 7.001 -28.901 -14.111 1.00 96.62 186 GLN A O 1
ATOM 1424 N N . ALA A 1 187 ? 7.390 -27.644 -15.937 1.00 96.88 187 ALA A N 1
ATOM 1425 C CA . ALA A 1 187 ? 7.932 -28.728 -16.761 1.00 96.88 187 ALA A CA 1
ATOM 1426 C C . ALA A 1 187 ? 9.212 -29.340 -16.162 1.00 96.88 187 ALA A C 1
ATOM 1428 O O . ALA A 1 187 ? 9.429 -30.548 -16.252 1.00 96.88 187 ALA A O 1
ATOM 1429 N N . ALA A 1 188 ? 10.027 -28.524 -15.488 1.00 97.56 188 ALA A N 1
ATOM 1430 C CA . ALA A 1 188 ? 11.205 -28.955 -14.740 1.00 97.56 188 ALA A CA 1
ATOM 1431 C C . ALA A 1 188 ? 10.894 -29.429 -13.304 1.00 97.56 188 ALA A C 1
ATOM 1433 O O . ALA A 1 188 ? 11.808 -29.561 -12.491 1.00 97.56 188 ALA A O 1
ATOM 1434 N N . GLN A 1 189 ? 9.623 -29.661 -12.952 1.00 97.38 189 GLN A N 1
ATOM 1435 C CA . GLN A 1 189 ? 9.192 -30.071 -11.606 1.00 97.38 189 GLN A CA 1
ATOM 1436 C C . GLN A 1 189 ? 9.691 -29.128 -10.492 1.00 97.38 189 GLN A C 1
ATOM 1438 O O . GLN A 1 189 ? 10.056 -29.552 -9.391 1.00 97.38 189 GLN A O 1
ATOM 1443 N N . TRP A 1 190 ? 9.711 -27.827 -10.786 1.00 97.25 190 TRP A N 1
ATOM 1444 C CA . TRP A 1 190 ? 10.183 -26.754 -9.909 1.00 97.25 190 TRP A CA 1
ATOM 1445 C C . TRP A 1 190 ? 11.658 -26.878 -9.496 1.00 97.25 190 TRP A C 1
ATOM 1447 O O . TRP A 1 190 ? 12.050 -26.365 -8.436 1.00 97.25 190 TRP A O 1
ATOM 1457 N N . ALA A 1 191 ? 12.463 -27.581 -10.297 1.00 97.69 191 ALA A N 1
ATOM 1458 C CA . ALA A 1 191 ? 13.918 -27.521 -10.250 1.00 97.69 191 ALA A CA 1
ATOM 1459 C C . ALA A 1 191 ? 14.421 -26.221 -10.908 1.00 97.69 191 ALA A C 1
ATOM 1461 O O . ALA A 1 191 ? 13.689 -25.633 -11.704 1.00 97.69 191 ALA A O 1
ATOM 1462 N N . PRO A 1 192 ? 15.650 -25.763 -10.600 1.00 98.19 192 PRO A N 1
ATOM 1463 C CA . PRO A 1 192 ? 16.216 -24.581 -11.239 1.00 98.19 192 PRO A CA 1
ATOM 1464 C C . PRO A 1 192 ? 16.254 -24.711 -12.766 1.00 98.19 192 PRO A C 1
ATOM 1466 O O . PRO A 1 192 ? 16.651 -25.748 -13.299 1.00 98.19 192 PRO A O 1
ATOM 1469 N N . ILE A 1 193 ? 15.893 -23.633 -13.458 1.00 98.44 193 ILE A N 1
ATOM 1470 C CA . ILE A 1 193 ? 15.902 -23.540 -14.921 1.00 98.44 193 ILE A CA 1
ATOM 1471 C C . ILE A 1 193 ? 16.807 -22.400 -15.371 1.00 98.44 193 ILE A C 1
ATOM 1473 O O . ILE A 1 193 ? 16.999 -21.413 -14.662 1.00 98.44 193 ILE A O 1
ATOM 1477 N N . ARG A 1 194 ? 17.302 -22.496 -16.601 1.00 97.44 194 ARG A N 1
ATOM 1478 C CA . ARG A 1 194 ? 17.810 -21.336 -17.330 1.00 97.44 194 ARG A CA 1
ATOM 1479 C C . ARG A 1 194 ? 16.706 -20.837 -18.255 1.00 97.44 194 ARG A C 1
ATOM 1481 O O . ARG A 1 194 ? 16.236 -21.600 -19.094 1.00 97.44 194 ARG A O 1
ATOM 1488 N N . HIS A 1 195 ? 16.330 -19.571 -18.123 1.00 95.50 195 HIS A N 1
ATOM 1489 C CA . HIS A 1 195 ? 15.460 -18.883 -19.072 1.00 95.50 195 HIS A CA 1
ATOM 1490 C C . HIS A 1 195 ? 16.257 -17.722 -19.680 1.00 95.50 195 HIS A C 1
ATOM 1492 O O . HIS A 1 195 ? 16.782 -16.870 -18.961 1.00 95.50 195 HIS A O 1
ATOM 1498 N N . ARG A 1 196 ? 16.438 -17.741 -21.007 1.00 92.38 196 ARG A N 1
ATOM 1499 C CA . ARG A 1 196 ? 17.397 -16.880 -21.727 1.00 92.38 196 ARG A CA 1
ATOM 1500 C C . ARG A 1 196 ? 18.798 -16.969 -21.092 1.00 92.38 196 ARG A C 1
ATOM 1502 O O . ARG A 1 196 ? 19.360 -18.062 -21.012 1.00 92.38 196 ARG A O 1
ATOM 1509 N N . ASP A 1 197 ? 19.354 -15.863 -20.607 1.00 94.12 197 ASP A N 1
ATOM 1510 C CA . ASP A 1 197 ? 20.678 -15.811 -19.969 1.00 94.12 197 ASP A CA 1
ATOM 1511 C C . ASP A 1 197 ? 20.621 -15.722 -18.438 1.00 94.12 197 ASP A C 1
ATOM 1513 O O . ASP A 1 197 ? 21.613 -15.390 -17.794 1.00 94.12 197 ASP A O 1
ATOM 1517 N N . THR A 1 198 ? 19.467 -16.021 -17.833 1.00 96.00 198 THR A N 1
ATOM 1518 C CA . THR A 1 198 ? 19.256 -15.906 -16.384 1.00 96.00 198 THR A CA 1
ATOM 1519 C C . THR A 1 198 ? 18.867 -17.247 -15.757 1.00 96.00 198 THR A C 1
ATOM 1521 O O . THR A 1 198 ? 18.096 -18.031 -16.317 1.00 96.00 198 THR A O 1
ATOM 1524 N N . LEU A 1 199 ? 19.454 -17.533 -14.590 1.00 97.31 199 LEU A N 1
ATOM 1525 C CA . LEU A 1 199 ? 19.086 -18.666 -13.744 1.00 97.31 199 LEU A CA 1
ATOM 1526 C C . LEU A 1 199 ? 17.855 -18.288 -12.920 1.00 97.31 199 LEU A C 1
ATOM 1528 O O . LEU A 1 199 ? 17.860 -17.267 -12.234 1.00 97.31 199 LEU A O 1
ATOM 1532 N N . HIS A 1 200 ? 16.847 -19.150 -12.938 1.00 98.00 200 HIS A N 1
ATOM 1533 C CA . HIS A 1 200 ? 15.651 -19.016 -12.124 1.00 98.00 200 HIS A CA 1
ATOM 1534 C C . HIS A 1 200 ? 15.458 -20.252 -11.259 1.00 98.00 200 HIS A C 1
ATOM 1536 O O . HIS A 1 200 ? 15.650 -21.381 -11.706 1.00 98.00 200 HIS A O 1
ATOM 1542 N N . ASP A 1 201 ? 15.042 -20.028 -10.022 1.00 97.25 201 ASP A N 1
ATOM 1543 C CA . ASP A 1 201 ? 14.679 -21.056 -9.057 1.00 97.25 201 ASP A CA 1
ATOM 1544 C C . ASP A 1 201 ? 13.414 -20.646 -8.287 1.00 97.25 201 ASP A C 1
ATOM 1546 O O . ASP A 1 201 ? 12.786 -19.618 -8.570 1.00 97.25 201 ASP A O 1
ATOM 1550 N N . ARG A 1 202 ? 13.071 -21.420 -7.252 1.00 96.00 202 ARG A N 1
ATOM 1551 C CA . ARG A 1 202 ? 11.892 -21.187 -6.406 1.00 96.00 202 ARG A CA 1
ATOM 1552 C C . ARG A 1 202 ? 11.856 -19.808 -5.748 1.00 96.00 202 ARG A C 1
ATOM 1554 O O . ARG A 1 202 ? 10.761 -19.333 -5.457 1.00 96.00 202 ARG A O 1
ATOM 1561 N N . ALA A 1 203 ? 12.995 -19.153 -5.512 1.00 94.62 203 ALA A N 1
ATOM 1562 C CA . ALA A 1 203 ? 12.997 -17.794 -4.981 1.00 94.62 203 ALA A CA 1
ATOM 1563 C C . ALA A 1 203 ? 12.441 -16.814 -6.021 1.00 94.62 203 ALA A C 1
ATOM 1565 O O . ALA A 1 203 ? 11.554 -16.023 -5.699 1.00 94.62 203 ALA A O 1
ATOM 1566 N N . SER A 1 204 ? 12.892 -16.924 -7.272 1.00 95.81 204 SER A N 1
ATOM 1567 C CA . SER A 1 204 ? 12.384 -16.100 -8.375 1.00 95.81 204 SER A CA 1
ATOM 1568 C C . SER A 1 204 ? 10.978 -16.504 -8.839 1.00 95.81 204 SER A C 1
ATOM 1570 O O . SER A 1 204 ? 10.177 -15.632 -9.155 1.00 95.81 204 SER A O 1
ATOM 1572 N N . TYR A 1 205 ? 10.609 -17.790 -8.795 1.00 97.56 205 TYR A N 1
ATOM 1573 C CA . TYR A 1 205 ? 9.261 -18.239 -9.181 1.00 97.56 205 TYR A CA 1
ATOM 1574 C C . TYR A 1 205 ? 8.175 -17.610 -8.311 1.00 97.56 205 TYR A C 1
ATOM 1576 O O . TYR A 1 205 ? 7.109 -17.275 -8.813 1.00 97.56 205 TYR A O 1
ATOM 1584 N N . ARG A 1 206 ? 8.456 -17.376 -7.021 1.00 94.56 206 ARG A N 1
ATOM 1585 C CA . ARG A 1 206 ? 7.527 -16.671 -6.124 1.00 94.56 206 ARG A CA 1
ATOM 1586 C C . ARG A 1 206 ? 7.185 -15.271 -6.629 1.00 94.56 206 ARG A C 1
ATOM 1588 O O . ARG A 1 206 ? 6.033 -14.872 -6.517 1.00 94.56 206 ARG A O 1
ATOM 1595 N N . TYR A 1 207 ? 8.159 -14.551 -7.183 1.00 93.62 207 TYR A N 1
ATOM 1596 C CA . TYR A 1 207 ? 7.931 -13.229 -7.765 1.00 93.62 207 TYR A CA 1
ATOM 1597 C C . TYR A 1 207 ? 6.990 -13.314 -8.973 1.00 93.62 207 TYR A C 1
ATOM 1599 O O . TYR A 1 207 ? 5.980 -12.616 -9.010 1.00 93.62 207 TYR A O 1
ATOM 1607 N N . PHE A 1 208 ? 7.278 -14.209 -9.922 1.00 95.88 208 PHE A N 1
ATOM 1608 C CA . PHE A 1 208 ? 6.463 -14.367 -11.132 1.00 95.88 208 PHE A CA 1
ATOM 1609 C C . PHE A 1 208 ? 5.050 -14.869 -10.819 1.00 95.88 208 PHE A C 1
ATOM 1611 O O . PHE A 1 208 ? 4.083 -14.380 -11.397 1.00 95.88 208 PHE A O 1
ATOM 1618 N N . TRP A 1 209 ? 4.910 -15.764 -9.838 1.00 95.19 209 TRP A N 1
ATOM 1619 C CA . TRP A 1 209 ? 3.606 -16.205 -9.344 1.00 95.19 209 TRP A CA 1
ATOM 1620 C C . TRP A 1 209 ? 2.792 -15.042 -8.773 1.00 95.19 209 TRP A C 1
ATOM 1622 O O . TRP A 1 209 ? 1.662 -14.815 -9.195 1.00 95.19 209 TRP A O 1
ATOM 1632 N N . GLN A 1 210 ? 3.386 -14.245 -7.881 1.00 91.81 210 GLN A N 1
ATOM 1633 C CA . GLN A 1 210 ? 2.723 -13.068 -7.310 1.00 91.81 210 GLN A CA 1
ATOM 1634 C C . GLN A 1 210 ? 2.361 -12.027 -8.377 1.00 91.81 210 GLN A C 1
ATOM 1636 O O . GLN A 1 210 ? 1.351 -11.332 -8.250 1.00 91.81 210 GLN A O 1
ATOM 1641 N N . LEU A 1 211 ? 3.170 -11.916 -9.434 1.00 92.06 211 LEU A N 1
ATOM 1642 C CA . LEU A 1 211 ? 2.896 -11.035 -10.561 1.00 92.06 211 LEU A CA 1
ATOM 1643 C C . LEU A 1 211 ? 1.653 -11.486 -11.340 1.00 92.06 211 LEU A C 1
ATOM 1645 O O . LEU A 1 211 ? 0.795 -10.650 -11.627 1.00 92.06 211 LEU A O 1
ATOM 1649 N N . ILE A 1 212 ? 1.520 -12.786 -11.614 1.00 92.94 212 ILE A N 1
ATOM 1650 C CA . ILE A 1 212 ? 0.352 -13.361 -12.297 1.00 92.94 212 ILE A CA 1
ATOM 1651 C C . ILE A 1 212 ? -0.895 -13.325 -11.404 1.00 92.94 212 ILE A C 1
ATOM 1653 O O . ILE A 1 212 ? -1.961 -12.930 -11.874 1.00 92.94 212 ILE A O 1
ATOM 1657 N N . GLU A 1 213 ? -0.780 -13.636 -10.108 1.00 91.44 213 GLU A N 1
ATOM 1658 C CA . GLU A 1 213 ? -1.889 -13.468 -9.155 1.00 91.44 213 GLU A CA 1
ATOM 1659 C C . GLU A 1 213 ? -2.391 -12.023 -9.135 1.00 91.44 213 GLU A C 1
ATOM 1661 O O . GLU A 1 213 ? -3.599 -11.777 -9.102 1.00 91.44 213 GLU A O 1
ATOM 1666 N N . ARG A 1 214 ? -1.473 -11.049 -9.168 1.00 87.44 214 ARG A N 1
ATOM 1667 C CA . ARG A 1 214 ? -1.838 -9.635 -9.247 1.00 87.44 214 ARG A CA 1
ATOM 1668 C C . ARG A 1 214 ? -2.537 -9.321 -10.566 1.00 87.44 214 ARG A C 1
ATOM 1670 O O . ARG A 1 214 ? -3.592 -8.703 -10.507 1.00 87.44 214 ARG A O 1
ATOM 1677 N N . ALA A 1 215 ? -1.999 -9.771 -11.702 1.00 88.88 215 ALA A N 1
ATOM 1678 C CA . ALA A 1 215 ? -2.606 -9.587 -13.024 1.00 88.88 215 ALA A CA 1
ATOM 1679 C C . ALA A 1 215 ? -4.056 -10.102 -13.059 1.00 88.88 215 ALA A C 1
ATOM 1681 O O . ALA A 1 215 ? -4.967 -9.378 -13.467 1.00 88.88 215 ALA A O 1
ATOM 1682 N N . HIS A 1 216 ? -4.276 -11.313 -12.534 1.00 89.25 216 HIS A N 1
ATOM 1683 C CA . HIS A 1 216 ? -5.597 -11.922 -12.409 1.00 89.25 216 HIS A CA 1
ATOM 1684 C C . HIS A 1 216 ? -6.537 -11.068 -11.542 1.00 89.25 216 HIS A C 1
ATOM 1686 O O . HIS A 1 216 ? -7.632 -10.705 -11.971 1.00 89.25 216 HIS A O 1
ATOM 1692 N N . ARG A 1 217 ? -6.090 -10.667 -10.343 1.00 83.56 217 ARG A N 1
ATOM 1693 C CA . ARG A 1 217 ? -6.892 -9.856 -9.406 1.00 83.56 217 ARG A CA 1
ATOM 1694 C C . ARG A 1 217 ? -7.197 -8.448 -9.918 1.00 83.56 217 ARG A C 1
ATOM 1696 O O . ARG A 1 217 ? -8.204 -7.874 -9.514 1.00 83.56 217 ARG A O 1
ATOM 1703 N N . THR A 1 218 ? -6.351 -7.882 -10.779 1.00 77.94 218 THR A N 1
ATOM 1704 C CA . THR A 1 218 ? -6.581 -6.569 -11.405 1.00 77.94 218 THR A CA 1
ATOM 1705 C C . THR A 1 218 ? -7.393 -6.649 -12.699 1.00 77.94 218 THR A C 1
ATOM 1707 O O . THR A 1 218 ? -7.596 -5.623 -13.341 1.00 77.94 218 THR A O 1
ATOM 1710 N N . GLY A 1 219 ? -7.874 -7.835 -13.090 1.00 79.06 219 GLY A N 1
ATOM 1711 C CA . GLY A 1 219 ? -8.704 -8.016 -14.284 1.00 79.06 219 GLY A CA 1
ATOM 1712 C C . GLY A 1 219 ? -7.939 -7.876 -15.600 1.00 79.06 219 GLY A C 1
ATOM 1713 O O . GLY A 1 219 ? -8.548 -7.607 -16.635 1.00 79.06 219 GLY A O 1
ATOM 1714 N N . GLN A 1 220 ? -6.614 -8.039 -15.577 1.00 83.62 220 GLN A N 1
ATOM 1715 C CA . GLN A 1 220 ? -5.825 -8.083 -16.801 1.00 83.62 220 GLN A CA 1
ATOM 1716 C C . GLN A 1 220 ? -6.132 -9.391 -17.545 1.00 83.62 220 GLN A C 1
ATOM 1718 O O . GLN A 1 220 ? -6.203 -10.446 -16.906 1.00 83.62 220 GLN A O 1
ATOM 1723 N N . PRO A 1 221 ? -6.320 -9.359 -18.876 1.00 85.38 221 PRO A N 1
ATOM 1724 C CA . PRO A 1 221 ? -6.573 -10.572 -19.639 1.00 85.38 221 PRO A CA 1
ATOM 1725 C C . PRO A 1 221 ? -5.377 -11.523 -19.528 1.00 85.38 221 PRO A C 1
ATOM 1727 O O . PRO A 1 221 ? -4.256 -11.166 -19.889 1.00 85.38 221 PRO A O 1
ATOM 1730 N N . LEU A 1 222 ? -5.638 -12.731 -19.031 1.00 90.00 222 LEU A N 1
ATOM 1731 C CA . LEU A 1 222 ? -4.696 -13.847 -19.013 1.00 90.00 222 LEU A CA 1
ATOM 1732 C C . LEU A 1 222 ? -5.112 -14.879 -20.071 1.00 90.00 222 LEU A C 1
ATOM 1734 O O . LEU A 1 222 ? -6.311 -15.009 -20.339 1.00 90.00 222 LEU A O 1
ATOM 1738 N N . PRO A 1 223 ? -4.167 -15.630 -20.667 1.00 91.75 223 PRO A N 1
ATOM 1739 C CA . PRO A 1 223 ? -4.505 -16.714 -21.585 1.00 91.75 223 PRO A CA 1
ATOM 1740 C C . PRO A 1 223 ? -5.454 -17.734 -20.940 1.00 91.75 223 PRO A C 1
ATOM 1742 O O . PRO A 1 223 ? -5.277 -18.092 -19.777 1.00 91.75 223 PRO A O 1
ATOM 1745 N N . GLU A 1 224 ? -6.425 -18.257 -21.695 1.00 90.69 224 GLU A N 1
ATOM 1746 C CA . GLU A 1 224 ? -7.398 -19.239 -21.176 1.00 90.69 224 GLU A CA 1
ATOM 1747 C C . GLU A 1 224 ? -6.721 -20.474 -20.569 1.00 90.69 224 GLU A C 1
ATOM 1749 O O . GLU A 1 224 ? -7.152 -20.960 -19.527 1.00 90.69 224 GLU A O 1
ATOM 1754 N N . ALA A 1 225 ? -5.621 -20.937 -21.173 1.00 88.94 225 ALA A N 1
ATOM 1755 C CA . ALA A 1 225 ? -4.827 -22.047 -20.649 1.00 88.94 225 ALA A CA 1
ATOM 1756 C C . ALA A 1 225 ? -4.247 -21.741 -19.258 1.00 88.94 225 ALA A C 1
ATOM 1758 O O . ALA A 1 225 ? -4.316 -22.577 -18.369 1.00 88.94 225 ALA A O 1
ATOM 1759 N N . VAL A 1 226 ? -3.754 -20.518 -19.039 1.00 90.50 226 VAL A N 1
ATOM 1760 C CA . VAL A 1 226 ? -3.226 -20.076 -17.738 1.00 90.50 226 VAL A CA 1
ATOM 1761 C C . VAL A 1 226 ? -4.333 -20.023 -16.687 1.00 90.50 226 VAL A C 1
ATOM 1763 O O . VAL A 1 226 ? -4.130 -20.448 -15.551 1.00 90.50 226 VAL A O 1
ATOM 1766 N N . LEU A 1 227 ? -5.515 -19.525 -17.059 1.00 91.31 227 LEU A N 1
ATOM 1767 C CA . LEU A 1 227 ? -6.675 -19.514 -16.167 1.00 91.31 227 LEU A CA 1
ATOM 1768 C C . LEU A 1 227 ? -7.094 -20.938 -15.785 1.00 91.31 227 LEU A C 1
ATOM 1770 O O . LEU A 1 227 ? -7.315 -21.200 -14.607 1.00 91.31 227 LEU A O 1
ATOM 1774 N N . ALA A 1 228 ? -7.153 -21.854 -16.752 1.00 89.56 228 ALA A N 1
ATOM 1775 C CA . ALA A 1 228 ? -7.514 -23.247 -16.515 1.00 89.56 228 ALA A CA 1
ATOM 1776 C C . ALA A 1 228 ? -6.472 -23.999 -15.668 1.00 89.56 228 ALA A C 1
ATOM 1778 O O . ALA A 1 228 ? -6.843 -24.775 -14.791 1.00 89.56 228 ALA A O 1
ATOM 1779 N N . ASP A 1 229 ? -5.182 -23.759 -15.905 1.00 88.19 229 ASP A N 1
ATOM 1780 C CA . ASP A 1 229 ? -4.100 -24.486 -15.239 1.00 88.19 229 ASP A CA 1
ATOM 1781 C C . ASP A 1 229 ? -3.862 -24.013 -13.799 1.00 88.19 229 ASP A C 1
ATOM 1783 O O . ASP A 1 229 ? -3.488 -24.819 -12.943 1.00 88.19 229 ASP A O 1
ATOM 1787 N N . TRP A 1 230 ? -4.020 -22.711 -13.526 1.00 91.06 230 TRP A N 1
ATOM 1788 C CA . TRP A 1 230 ? -3.576 -22.102 -12.264 1.00 91.06 230 TRP A CA 1
ATOM 1789 C C . TRP A 1 230 ? -4.682 -21.439 -11.435 1.00 91.06 230 TRP A C 1
ATOM 1791 O O . TRP A 1 230 ? -4.460 -21.198 -10.248 1.00 91.06 230 TRP A O 1
ATOM 1801 N N . PHE A 1 231 ? -5.845 -21.145 -12.022 1.00 91.25 231 PHE A N 1
ATOM 1802 C CA . PHE A 1 231 ? -6.946 -20.434 -11.355 1.00 91.25 231 PHE A CA 1
ATOM 1803 C C . PHE A 1 231 ? -8.312 -21.117 -11.512 1.00 91.25 231 PHE A C 1
ATOM 1805 O O . PHE A 1 231 ? -9.326 -20.516 -11.165 1.00 91.25 231 PHE A O 1
ATOM 1812 N N . ALA A 1 232 ? -8.363 -22.344 -12.036 1.00 84.06 232 ALA A N 1
ATOM 1813 C CA . ALA A 1 232 ? -9.581 -23.142 -11.998 1.00 84.06 232 ALA A CA 1
ATOM 1814 C C . ALA A 1 232 ? -9.884 -23.556 -10.548 1.00 84.06 232 ALA A C 1
ATOM 1816 O O . ALA A 1 232 ? -8.983 -24.013 -9.841 1.00 84.06 232 ALA A O 1
ATOM 1817 N N . ASP A 1 233 ? -11.140 -23.366 -10.134 1.00 58.91 233 ASP A N 1
ATOM 1818 C CA . ASP A 1 233 ? -11.666 -23.762 -8.818 1.00 58.91 233 ASP A CA 1
ATOM 1819 C C . ASP A 1 233 ? -11.636 -25.287 -8.593 1.00 58.91 233 ASP A C 1
ATOM 1821 O O . ASP A 1 233 ? -12.010 -26.044 -9.524 1.00 58.91 233 ASP A O 1
#

pLDDT: mean 94.52, std 5.12, range [58.91, 98.88]

Secondary structure (DSSP, 8-state):
-HHHHHHGGG-S-EEE---SSHHHHHHHHHHHHHHHHHTT--SPPPEEEEE-SHHHHHTHHHHHT-TTEEEEEE-HHHHHHTTTTSS-GGGGSSSTTSTTTSHHHHHHHHHHHHHHHHTT-EEEEPPPS--S-HHHHHHHHHHHHHTS--SEE--SSGGGHHHHHHHHSPPHHHHHHHHHHHHHHHHTTT--EEETTEEE-HHHHHHHHHHHHHHHHTT----HHHHHHHS--

Sequence (233 aa):
DALVARAGERMAYLMVPKPRDAAELNRACDFIDASLARHGIQHALPVHTLIETHGALRDVQQIAAHPRIESLSFGLMDFVSAHRGAIPRSAMGMGPHGQFDHPLVVRAKLDIAAAAHAHGKTPSHCVVTEFRDERALQSAAERAAREFGYTRMWSIHPAQIQPILDAFAPSSAEVDDAIEILHAAQAAQWAPIRHRDTLHDRASYRYFWQLIERAHRTGQPLPEAVLADWFAD

Radius of gyration: 20.31 Å; chains: 1; bounding box: 47×55×44 Å